Protein 3H3E (pdb70)

Radius of gyration: 16.77 Å; Cα contacts (8 Å, |Δi|>4): 611; chains: 1; bounding box: 42×46×38 Å

Secondary structure (DSSP, 8-state):
--EEEEE-S---TT----SS-EEEETTEEE---SSSHHHHHHHHTTPPPPSEEE-S-S-HHHHGGGGG--S-EEEEEGGGGSEEEETTEE----HHHHHHHSEEEEE-SSEE--S---EE-SPP-TT----S-EEEESSS-EEE---TT--EEEEEETTEEEEEES--TT-HHHHHHHHHTT-SS-B--EEE---TTS-HHHHHHHHHHHHHTT--B-EEETTS-HHHHHHHHHH-SSB----TT-EE----

Sequence (252 aa):
HRIHVLCDDSSQNGFESEHGFSVLVDSVLFDTGKSDVFLKNARKLGIDLPKDVLISHGHYDHAGGLLYLSGKRVWLRKEALDQKYSGERYAGADWNEVLYYNTGKFVIERITEIGKNFLLGPANLRGKVPTGDFFVERNGERRKDLFEDEQTLVVRTKEGLVVITGCSHRGIDNILLDIAETFNERIKVVGGFHLLKSSDDEIEKIVKAFNELGVETVVPCHCTGERAVDIFKREFLGKIDCYAGLKLEVSD

Organism: Thermotoga maritima (strain ATCC 43589 / DSM 3109 / JCM 10099 / NBRC 100826 / MSB8) (NCBI:txid243274)

CATH classification: 3.60.15.10

B-factor: mean 32.34, std 20.11, range [6.83, 413.68]

Nearest PDB structures (foldseek):
  3h3e-assembly1_A  TM=1.004E+00  e=7.992E-57  Thermotoga maritima
  2p4z-assembly2_B  TM=8.991E-01  e=5.672E-22  Caldanaerobacter subterraneus subsp. tengcongensis MB4
  7dck-assembly1_B  TM=7.962E-01  e=9.215E-18  Epsilonproteobacteria bacterium (ex Lamellibrachia satsuma)
  6nsi-assembly1_A  TM=4.592E-01  e=3.282E-01  Chlamydia trachomatis
  3r12-assembly1_B  TM=5.122E-01  e=9.254E-01  Thermotoga maritima

Structure (mmCIF, N/CA/C/O backbone):
data_3H3E
#
_entry.id   3H3E
#
_cell.length_a   127.169
_cell.length_b   127.169
_cell.length_c   41.044
_cell.angle_alpha   90.000
_cell.angle_beta   90.000
_cell.angle_gamma   120.000
#
_symmetry.space_group_name_H-M   'P 61'
#
loop_
_entity.id
_entity.type
_entity.pdbx_description
1 polymer 'uncharacterized protein Tm1679'
2 non-polymer 'ZINC ION'
3 water water
#
loop_
_atom_site.group_PDB
_atom_site.id
_atom_site.type_symbol
_atom_site.label_atom_id
_atom_site.label_alt_id
_atom_site.label_comp_id
_atom_site.label_asym_id
_atom_site.label_entity_id
_atom_site.label_seq_id
_atom_site.pdbx_PDB_ins_code
_atom_site.Cartn_x
_atom_site.Cartn_y
_atom_site.Cartn_z
_atom_site.occupancy
_atom_site.B_iso_or_equiv
_atom_site.auth_seq_id
_atom_site.auth_comp_id
_atom_site.auth_asym_id
_atom_site.auth_atom_id
_atom_site.pdbx_PDB_model_num
ATOM 1 N N . HIS A 1 12 ? 29.369 80.932 45.508 1.00 105.33 0 HIS A N 1
ATOM 2 C CA . HIS A 1 12 ? 29.055 80.921 44.083 1.00 101.22 0 HIS A CA 1
ATOM 3 C C . HIS A 1 12 ? 29.053 79.509 43.496 1.00 92.78 0 HIS A C 1
ATOM 4 O O . HIS A 1 12 ? 29.698 78.600 44.025 1.00 95.32 0 HIS A O 1
ATOM 19 N N . ARG A 1 14 ? 29.767 77.258 40.014 1.00 50.19 2 ARG A N 1
ATOM 20 C CA . ARG A 1 14 ? 30.519 77.337 38.764 1.00 46.98 2 ARG A CA 1
ATOM 21 C C . ARG A 1 14 ? 30.054 76.323 37.714 1.00 42.02 2 ARG A C 1
ATOM 22 O O . ARG A 1 14 ? 29.608 75.231 38.048 1.00 40.97 2 ARG A O 1
ATOM 30 N N . ILE A 1 15 ? 30.159 76.703 36.444 1.00 36.70 3 ILE A N 1
ATOM 31 C CA . ILE A 1 15 ? 29.845 75.815 35.329 1.00 34.77 3 ILE A CA 1
ATOM 32 C C . ILE A 1 15 ? 31.003 75.775 34.338 1.00 38.09 3 ILE A C 1
ATOM 33 O O . ILE A 1 15 ? 31.577 76.815 34.026 1.00 46.38 3 ILE A O 1
ATOM 38 N N . HIS A 1 16 ? 31.347 74.587 33.842 1.00 28.18 4 HIS A N 1
ATOM 39 C CA . HIS A 1 16 ? 32.452 74.453 32.894 1.00 24.77 4 HIS A CA 1
ATOM 40 C C . HIS A 1 16 ? 32.075 73.651 31.672 1.00 24.14 4 HIS A C 1
ATOM 41 O O . HIS A 1 16 ? 31.647 72.513 31.791 1.00 23.06 4 HIS A O 1
ATOM 48 N N . VAL A 1 17 ? 32.256 74.219 30.489 1.00 18.13 5 VAL A N 1
ATOM 49 C CA . VAL A 1 17 ? 32.040 73.417 29.303 1.00 21.65 5 VAL A CA 1
ATOM 50 C C . VAL A 1 17 ? 33.277 72.548 29.118 1.00 25.35 5 VAL A C 1
ATOM 51 O O . VAL A 1 17 ? 34.367 73.053 28.948 1.00 29.53 5 VAL A O 1
ATOM 55 N N . LEU A 1 18 ? 33.119 71.236 29.199 1.00 26.75 6 LEU A N 1
ATOM 56 C CA . LEU A 1 18 ? 34.272 70.353 29.114 1.00 17.48 6 LEU A CA 1
ATOM 57 C C . LEU A 1 18 ? 34.387 69.761 27.723 1.00 13.99 6 LEU A C 1
ATOM 58 O O . LEU A 1 18 ? 35.437 69.296 27.330 1.00 19.58 6 LEU A O 1
ATOM 63 N N . CYS A 1 19 ? 33.296 69.770 26.974 1.00 23.27 7 CYS A N 1
ATOM 64 C CA . CYS A 1 19 ? 33.351 69.328 25.583 1.00 23.36 7 CYS A CA 1
ATOM 65 C C . CYS A 1 19 ? 32.302 70.049 24.736 1.00 23.46 7 CYS A C 1
ATOM 66 O O . CYS A 1 19 ? 31.175 70.286 25.181 1.00 23.29 7 CYS A O 1
ATOM 69 N N . ASP A 1 20 ? 32.698 70.427 23.528 1.00 18.48 8 ASP A N 1
ATOM 70 C CA . ASP A 1 20 ? 31.827 71.156 22.615 1.00 21.18 8 ASP A CA 1
ATOM 71 C C . ASP A 1 20 ? 32.490 71.167 21.254 1.00 25.10 8 ASP A C 1
ATOM 72 O O . ASP A 1 20 ? 33.655 70.809 21.123 1.00 27.00 8 ASP A O 1
ATOM 77 N N . ASP A 1 21 ? 31.756 71.582 20.235 1.00 25.83 9 ASP A N 1
ATOM 78 C CA . ASP A 1 21 ? 32.307 71.576 18.890 1.00 27.81 9 ASP A CA 1
ATOM 79 C C . ASP A 1 21 ? 33.390 72.655 18.692 1.00 29.28 9 ASP A C 1
ATOM 80 O O . ASP A 1 21 ? 34.306 72.467 17.898 1.00 27.57 9 ASP A O 1
ATOM 85 N N . SER A 1 22 ? 33.293 73.754 19.441 1.00 29.01 10 SER A N 1
ATOM 86 C CA . SER A 1 22 ? 34.286 74.830 19.412 1.00 29.44 10 SER A CA 1
ATOM 87 C C . SER A 1 22 ? 35.172 74.806 20.645 1.00 38.56 10 SER A C 1
ATOM 88 O O . SER A 1 22 ? 34.904 74.076 21.587 1.00 44.42 10 SER A O 1
ATOM 91 N N . SER A 1 23 ? 36.224 75.616 20.649 1.00 45.82 11 SER A N 1
ATOM 92 C CA . SER A 1 23 ? 37.145 75.634 21.780 1.00 52.35 11 SER A CA 1
ATOM 93 C C . SER A 1 23 ? 38.010 76.885 21.805 1.00 54.63 11 SER A C 1
ATOM 94 O O . SER A 1 23 ? 38.314 77.454 20.763 1.00 59.04 11 SER A O 1
ATOM 97 N N . GLN A 1 24 ? 38.393 77.311 23.003 1.00 55.82 12 GLN A N 1
ATOM 98 C CA . GLN A 1 24 ? 39.344 78.397 23.153 1.00 58.68 12 GLN A CA 1
ATOM 99 C C . GLN A 1 24 ? 40.724 77.782 23.110 1.00 59.92 12 GLN A C 1
ATOM 100 O O . GLN A 1 24 ? 40.875 76.592 23.372 1.00 56.18 12 GLN A O 1
ATOM 106 N N . ASN A 1 25 ? 41.730 78.587 22.779 1.00 66.18 13 ASN A N 1
ATOM 107 C CA . ASN A 1 25 ? 43.106 78.097 22.687 1.00 68.18 13 ASN A CA 1
ATOM 108 C C . ASN A 1 25 ? 43.520 77.268 23.914 1.00 48.95 13 ASN A C 1
ATOM 109 O O . ASN A 1 25 ? 43.468 77.735 25.060 1.00 40.05 13 ASN A O 1
ATOM 114 N N . GLY A 1 26 ? 43.932 76.033 23.666 1.00 36.54 14 GLY A N 1
ATOM 115 C CA . GLY A 1 26 ? 44.401 75.178 24.739 1.00 41.44 14 GLY A CA 1
ATOM 116 C C . GLY A 1 26 ? 43.482 73.995 24.957 1.00 49.57 14 GLY A C 1
ATOM 117 O O . GLY A 1 26 ? 43.921 72.918 25.361 1.00 47.22 14 GLY A O 1
ATOM 118 N N . PHE A 1 27 ? 42.198 74.204 24.677 1.00 50.37 15 PHE A N 1
ATOM 119 C CA . PHE A 1 27 ? 41.177 73.196 24.914 1.00 42.64 15 PHE A CA 1
ATOM 120 C C . PHE A 1 27 ? 40.832 72.452 23.639 1.00 37.44 15 PHE A C 1
ATOM 121 O O . PHE A 1 27 ? 40.801 73.032 22.558 1.00 40.88 15 PHE A O 1
ATOM 129 N N . GLU A 1 28 ? 40.586 71.156 23.775 1.00 30.39 16 GLU A N 1
ATOM 130 C CA . GLU A 1 28 ? 40.257 70.332 22.628 1.00 30.19 16 GLU A CA 1
ATOM 131 C C . GLU A 1 28 ? 38.768 70.368 22.371 1.00 34.73 16 GLU A C 1
ATOM 132 O O . GLU A 1 28 ? 37.979 70.702 23.254 1.00 38.89 16 GLU A O 1
ATOM 138 N N . SER A 1 29 ? 38.383 70.040 21.148 1.00 33.50 17 SER A N 1
ATOM 139 C CA . SER A 1 29 ? 36.983 70.081 20.771 1.00 28.62 17 SER A CA 1
ATOM 140 C C . SER A 1 29 ? 36.624 68.879 19.914 1.00 31.94 17 SER A C 1
ATOM 141 O O . SER A 1 29 ? 37.433 68.390 19.131 1.00 34.96 17 SER A O 1
ATOM 144 N N . GLU A 1 30 ? 35.403 68.397 20.076 1.00 29.41 18 GLU A N 1
ATOM 145 C CA . GLU A 1 30 ? 34.867 67.416 19.164 1.00 23.87 18 GLU A CA 1
ATOM 146 C C . GLU A 1 30 ? 33.383 67.663 18.998 1.00 25.47 18 GLU A C 1
ATOM 147 O O . GLU A 1 30 ? 32.802 68.512 19.670 1.00 29.10 18 GLU A O 1
ATOM 153 N N . HIS A 1 31 ? 32.775 66.933 18.077 1.00 21.27 19 HIS A N 1
ATOM 154 C CA . HIS A 1 31 ? 31.333 66.900 17.993 1.00 18.47 19 HIS A CA 1
ATOM 155 C C . HIS A 1 31 ? 30.787 66.100 19.169 1.00 20.86 19 HIS A C 1
ATOM 156 O O . HIS A 1 31 ? 30.738 64.867 19.129 1.00 17.67 19 HIS A O 1
ATOM 163 N N . GLY A 1 32 ? 30.397 66.814 20.221 1.00 21.09 20 GLY A N 1
ATOM 164 C CA . GLY A 1 32 ? 29.730 66.228 21.360 1.00 12.58 20 GLY A CA 1
ATOM 165 C C . GLY A 1 32 ? 29.608 67.296 22.414 1.00 19.95 20 GLY A C 1
ATOM 166 O O . GLY A 1 32 ? 30.197 68.367 22.280 1.00 29.08 20 GLY A O 1
ATOM 167 N N . PHE A 1 33 ? 28.855 67.012 23.469 1.00 12.53 21 PHE A N 1
ATOM 168 C CA . PHE A 1 33 ? 28.628 67.997 24.508 1.00 13.28 21 PHE A CA 1
ATOM 169 C C . PHE A 1 33 ? 28.932 67.407 25.894 1.00 18.82 21 PHE A C 1
ATOM 170 O O . PHE A 1 33 ? 28.618 66.254 26.167 1.00 21.94 21 PHE A O 1
ATOM 178 N N . SER A 1 34 ? 29.574 68.190 26.754 1.00 14.43 22 SER A N 1
ATOM 179 C CA . SER A 1 34 ? 29.745 67.818 28.156 1.00 14.92 22 SER A CA 1
ATOM 180 C C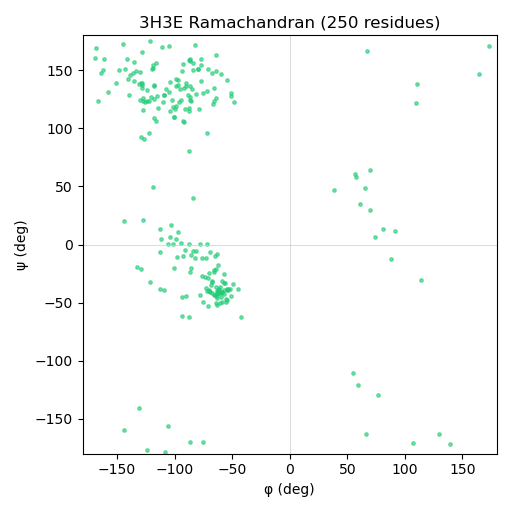 . SER A 1 34 ? 29.997 69.084 28.944 1.00 13.70 22 SER A C 1
ATOM 181 O O . SER A 1 34 ? 30.828 69.903 28.564 1.00 21.61 22 SER A O 1
ATOM 184 N N . VAL A 1 35 ? 29.267 69.245 30.038 1.00 12.65 23 VAL A N 1
ATOM 185 C CA . VAL A 1 35 ? 29.392 70.429 30.864 1.00 11.11 23 VAL A CA 1
ATOM 186 C C . VAL A 1 35 ? 29.327 70.048 32.333 1.00 16.45 23 VAL A C 1
ATOM 187 O O . VAL A 1 35 ? 28.440 69.319 32.761 1.00 19.52 23 VAL A O 1
ATOM 191 N N . LEU A 1 36 ? 30.309 70.523 33.090 1.00 20.16 24 LEU A N 1
ATOM 192 C CA . LEU A 1 36 ? 30.357 70.335 34.527 1.00 21.05 24 LEU A CA 1
ATOM 193 C C . LEU A 1 36 ? 29.556 71.440 35.205 1.00 25.52 24 LEU A C 1
ATOM 194 O O . LEU A 1 36 ? 29.810 72.626 35.001 1.00 27.21 24 LEU A O 1
ATOM 199 N N . VAL A 1 37 ? 28.577 71.040 36.002 1.00 22.81 25 VAL A N 1
ATOM 200 C CA . VAL A 1 37 ? 27.681 71.986 36.633 1.00 21.99 25 VAL A CA 1
ATOM 201 C C . VAL A 1 37 ? 27.741 71.826 38.129 1.00 25.41 25 VAL A C 1
ATOM 202 O O . VAL A 1 37 ? 27.065 70.979 38.688 1.00 32.93 25 VAL A O 1
ATOM 206 N N . ASP A 1 38 ? 28.556 72.645 38.775 1.00 29.54 26 ASP A N 1
ATOM 207 C CA . ASP A 1 38 ? 28.781 72.511 40.201 1.00 34.78 26 ASP A CA 1
ATOM 208 C C . ASP A 1 38 ? 29.240 71.097 40.482 1.00 28.26 26 ASP A C 1
ATOM 209 O O . ASP A 1 38 ? 30.331 70.700 40.083 1.00 31.41 26 ASP A O 1
ATOM 214 N N . SER A 1 39 ? 28.389 70.319 41.131 1.00 29.27 27 SER A N 1
ATOM 215 C CA . SER A 1 39 ? 28.805 69.018 41.647 1.00 38.40 27 SER A CA 1
ATOM 216 C C . SER A 1 39 ? 28.321 67.837 40.814 1.00 36.81 27 SER A C 1
ATOM 217 O O . SER A 1 39 ? 28.325 66.697 41.275 1.00 38.66 27 SER A O 1
ATOM 220 N N . VAL A 1 40 ? 27.902 68.099 39.587 1.00 29.19 28 VAL A N 1
ATOM 221 C CA . VAL A 1 40 ? 27.335 67.044 38.774 1.00 24.94 28 VAL A CA 1
ATOM 222 C C . VAL A 1 40 ? 27.825 67.226 37.329 1.00 23.74 28 VAL A C 1
ATOM 223 O O . VAL A 1 40 ? 27.993 68.349 36.873 1.00 25.30 28 VAL A O 1
ATOM 227 N N . LEU A 1 41 ? 28.117 66.140 36.623 1.00 22.37 29 LEU A N 1
ATOM 228 C CA . LEU A 1 41 ? 28.554 66.269 35.235 1.00 18.96 29 LEU A CA 1
ATOM 229 C C . LEU A 1 41 ? 27.418 65.941 34.281 1.00 19.93 29 LEU A C 1
ATOM 230 O O . LEU A 1 41 ? 26.836 64.869 34.357 1.00 24.74 29 LEU A O 1
ATOM 235 N N . PHE A 1 42 ? 27.108 66.883 33.393 1.00 24.46 30 PHE A N 1
ATOM 236 C CA . PHE A 1 42 ? 26.022 66.736 32.421 1.00 23.53 30 PHE A CA 1
ATOM 237 C C . PHE A 1 42 ? 26.605 66.345 31.080 1.00 18.89 30 PHE A C 1
ATOM 238 O O . PHE A 1 42 ? 27.259 67.157 30.430 1.00 21.61 30 PHE A O 1
ATOM 246 N N . ASP A 1 43 ? 26.367 65.100 30.680 1.00 12.65 31 ASP A N 1
ATOM 247 C CA . ASP A 1 43 ? 26.912 64.544 29.443 1.00 12.79 31 ASP A CA 1
ATOM 248 C C . ASP A 1 43 ? 28.445 64.383 29.447 1.00 20.16 31 ASP A C 1
ATOM 249 O O . ASP A 1 43 ? 29.139 64.903 30.313 1.00 22.61 31 ASP A O 1
ATOM 254 N N . THR A 1 44 ? 28.962 63.639 28.476 1.00 18.46 32 THR A N 1
ATOM 255 C CA . THR A 1 44 ? 30.361 63.258 28.488 1.00 15.07 32 THR A CA 1
ATOM 256 C C . THR A 1 44 ? 31.022 63.208 27.104 1.00 20.78 32 THR A C 1
ATOM 257 O O . THR A 1 44 ? 32.041 62.540 26.944 1.00 25.36 32 THR A O 1
ATOM 261 N N . GLY A 1 45 ? 30.453 63.884 26.111 1.00 9.72 33 GLY A N 1
ATOM 262 C CA . GLY A 1 45 ? 31.032 63.905 24.778 1.00 10.08 33 GLY A CA 1
ATOM 263 C C . GLY A 1 45 ? 31.060 62.588 24.018 1.00 16.81 33 GLY A C 1
ATOM 264 O O . GLY A 1 45 ? 30.354 61.643 24.360 1.00 24.97 33 GLY A O 1
ATOM 265 N N . LYS A 1 46 ? 31.891 62.534 22.976 1.00 17.41 34 LYS A N 1
ATOM 266 C CA . LYS A 1 46 ? 32.073 61.348 22.135 1.00 19.12 34 LYS A CA 1
ATOM 267 C C . LYS A 1 46 ? 33.195 60.469 22.674 1.00 26.36 34 LYS A C 1
ATOM 268 O O . LYS A 1 46 ? 33.065 59.243 22.742 1.00 26.05 34 LYS A O 1
ATOM 274 N N . SER A 1 47 ? 34.304 61.106 23.048 1.00 27.85 35 SER A N 1
ATOM 275 C CA . SER A 1 47 ? 35.476 60.391 23.551 1.00 24.09 35 SER A CA 1
ATOM 276 C C . SER A 1 47 ? 35.980 61.001 24.847 1.00 24.95 35 SER A C 1
ATOM 277 O O . SER A 1 47 ? 35.189 61.408 25.686 1.00 28.15 35 SER A O 1
ATOM 280 N N . ASP A 1 48 ? 37.296 61.086 25.003 1.00 23.11 36 ASP A N 1
ATOM 281 C CA . ASP A 1 48 ? 37.876 61.519 26.275 1.00 22.05 36 ASP A CA 1
ATOM 282 C C . ASP A 1 48 ? 38.234 62.992 26.285 1.00 24.19 36 ASP A C 1
ATOM 283 O O . ASP A 1 48 ? 38.906 63.464 27.199 1.00 30.87 36 ASP A O 1
ATOM 288 N N . VAL A 1 49 ? 37.781 63.718 25.271 1.00 19.62 37 VAL A N 1
ATOM 289 C CA . VAL A 1 49 ? 37.987 65.160 25.230 1.00 17.24 37 VAL A CA 1
ATOM 290 C C . VAL A 1 49 ? 37.559 65.865 26.519 1.00 18.45 37 VAL A C 1
ATOM 291 O O . VAL A 1 49 ? 38.272 66.720 27.024 1.00 26.85 37 VAL A O 1
ATOM 295 N N . PHE A 1 50 ? 36.406 65.507 27.061 1.00 19.41 38 PHE A N 1
ATOM 296 C CA . PHE A 1 50 ? 35.973 66.112 28.311 1.00 24.21 38 PHE A CA 1
ATOM 297 C C . PHE A 1 50 ? 36.992 65.925 29.445 1.00 28.52 38 PHE A C 1
ATOM 298 O O . PHE A 1 50 ? 37.212 66.842 30.228 1.00 34.75 38 PHE A O 1
ATOM 306 N N . LEU A 1 51 ? 37.623 64.752 29.518 1.00 28.54 39 LEU A N 1
ATOM 307 C CA . LEU A 1 51 ? 38.598 64.457 30.574 1.00 25.83 39 LEU A CA 1
ATOM 308 C C . LEU A 1 51 ? 39.867 65.251 30.407 1.00 32.32 39 LEU A C 1
ATOM 309 O O . LEU A 1 51 ? 40.477 65.696 31.381 1.00 37.59 39 LEU A O 1
ATOM 314 N N . LYS A 1 52 ? 40.292 65.382 29.158 1.00 31.30 40 LYS A N 1
ATOM 315 C CA . LYS A 1 52 ? 41.536 66.055 28.858 1.00 24.91 40 LYS A CA 1
ATOM 316 C C . LYS A 1 52 ? 41.382 67.535 29.160 1.00 29.94 40 LYS A C 1
ATOM 317 O O . LYS A 1 52 ? 42.279 68.156 29.734 1.00 34.63 40 LYS A O 1
ATOM 323 N N . ASN A 1 53 ? 40.227 68.091 28.807 1.00 31.05 41 ASN A N 1
ATOM 324 C CA . ASN A 1 53 ? 39.909 69.472 29.167 1.00 28.09 41 ASN A CA 1
ATOM 325 C C . ASN A 1 53 ? 39.818 69.658 30.670 1.00 27.70 41 ASN A C 1
ATOM 326 O O . ASN A 1 53 ? 40.318 70.640 31.206 1.00 36.37 41 ASN A O 1
ATOM 331 N N . ALA A 1 54 ? 39.197 68.703 31.350 1.00 25.03 42 ALA A N 1
ATOM 332 C CA . ALA A 1 54 ? 39.121 68.726 32.805 1.00 18.30 42 ALA A CA 1
ATOM 333 C C . ALA A 1 54 ? 40.508 68.705 33.450 1.00 31.62 42 ALA A C 1
ATOM 334 O O . ALA A 1 54 ? 40.778 69.477 34.373 1.00 35.13 42 ALA A O 1
ATOM 336 N N . ARG A 1 55 ? 41.392 67.834 32.965 1.00 33.78 43 ARG A N 1
ATOM 337 C CA . ARG A 1 55 ? 42.768 67.809 33.460 1.00 31.06 43 ARG A CA 1
ATOM 338 C C . ARG A 1 55 ? 43.467 69.128 33.188 1.00 32.74 43 ARG A C 1
ATOM 339 O O . ARG A 1 55 ? 44.223 69.614 34.019 1.00 38.83 43 ARG A O 1
ATOM 347 N N . LYS A 1 56 ? 43.204 69.717 32.028 1.00 37.04 44 LYS A N 1
ATOM 348 C CA . LYS A 1 56 ? 43.753 71.028 31.700 1.00 35.69 44 LYS A CA 1
ATOM 349 C C . LYS A 1 56 ? 43.352 72.055 32.762 1.00 40.61 44 LYS A C 1
ATOM 350 O O . LYS A 1 56 ? 44.116 72.966 33.068 1.00 51.76 44 LYS A O 1
ATOM 356 N N . LEU A 1 57 ? 42.161 71.903 33.335 1.00 38.69 45 LEU A N 1
ATOM 357 C CA . LEU A 1 57 ? 41.687 72.816 34.381 1.00 33.78 45 LEU A CA 1
ATOM 358 C C . LEU A 1 57 ? 41.985 72.274 35.769 1.00 36.97 45 LEU A C 1
ATOM 359 O O . LEU A 1 57 ? 41.629 72.888 36.768 1.00 32.73 45 LEU A O 1
ATOM 364 N N . GLY A 1 58 ? 42.626 71.112 35.826 1.00 42.06 46 GLY A N 1
ATOM 365 C CA . GLY A 1 58 ? 42.980 70.495 37.090 1.00 40.58 46 GLY A CA 1
ATOM 366 C C . GLY A 1 58 ? 41.764 70.176 37.932 1.00 42.11 46 GLY A C 1
ATOM 367 O O . GLY A 1 58 ? 41.814 70.262 39.156 1.00 42.73 46 GLY A O 1
ATOM 368 N N . ILE A 1 59 ? 40.671 69.806 37.266 1.00 41.42 47 ILE A N 1
ATOM 369 C CA . ILE A 1 59 ? 39.424 69.442 37.939 1.00 37.63 47 ILE A CA 1
ATOM 370 C C . ILE A 1 59 ? 39.226 67.934 38.085 1.00 35.30 47 ILE A C 1
ATOM 371 O O . ILE A 1 59 ? 39.463 67.162 37.149 1.00 30.76 47 ILE A O 1
ATOM 376 N N . ASP A 1 60 ? 38.787 67.530 39.275 1.00 36.67 48 ASP A N 1
ATOM 377 C CA . ASP A 1 60 ? 38.338 66.168 39.528 1.00 35.76 48 ASP A CA 1
ATOM 378 C C . ASP A 1 60 ? 36.847 66.071 39.213 1.00 32.94 48 ASP A C 1
ATOM 379 O O . ASP A 1 60 ? 36.063 66.883 39.694 1.00 36.55 48 ASP A O 1
ATOM 384 N N . LEU A 1 61 ? 36.447 65.091 38.410 1.00 25.75 49 LEU A N 1
ATOM 385 C CA . LEU A 1 61 ? 35.036 64.977 38.066 1.00 23.70 49 LEU A CA 1
ATOM 386 C C . LEU A 1 61 ? 34.284 64.319 39.203 1.00 26.86 49 LEU A C 1
ATOM 387 O O . LEU A 1 61 ? 34.848 63.509 39.943 1.00 26.45 49 LEU A O 1
ATOM 392 N N . PRO A 1 62 ? 32.999 64.662 39.341 1.00 23.45 50 PRO A N 1
ATOM 393 C CA . PRO A 1 62 ? 32.212 64.210 40.479 1.00 26.09 50 PRO A CA 1
ATOM 394 C C . PRO A 1 62 ? 31.683 62.803 40.247 1.00 31.34 50 PRO A C 1
ATOM 395 O O . PRO A 1 62 ? 31.787 62.238 39.160 1.00 32.94 50 PRO A O 1
ATOM 399 N N . LYS A 1 63 ? 31.103 62.247 41.292 1.00 30.11 51 LYS A N 1
ATOM 400 C CA . LYS A 1 63 ? 30.568 60.911 41.242 1.00 29.11 51 LYS A CA 1
ATOM 401 C C . LYS A 1 63 ? 29.438 60.806 40.227 1.00 24.92 51 LYS A C 1
ATOM 402 O O . LYS A 1 63 ? 29.318 59.797 39.528 1.00 25.90 51 LYS A O 1
ATOM 408 N N . ASP A 1 64 ? 28.603 61.843 40.159 1.00 19.71 52 ASP A N 1
ATOM 409 C CA . ASP A 1 64 ? 27.344 61.764 39.416 1.00 18.00 52 ASP A CA 1
ATOM 410 C C . ASP A 1 64 ? 27.449 62.310 38.010 1.00 19.21 52 ASP A C 1
ATOM 411 O O . ASP A 1 64 ? 27.804 63.469 37.796 1.00 18.10 52 ASP A O 1
ATOM 416 N N . VAL A 1 65 ? 27.120 61.460 37.051 1.00 19.01 53 VAL A N 1
ATOM 417 C CA . VAL A 1 65 ? 27.068 61.861 35.655 1.00 16.38 53 VAL A CA 1
ATOM 418 C C . VAL A 1 65 ? 25.648 61.685 35.135 1.00 19.70 53 VAL A C 1
ATOM 419 O O . VAL A 1 65 ? 25.074 60.606 35.253 1.00 24.05 53 VAL A O 1
ATOM 423 N N . LEU A 1 66 ? 25.081 62.754 34.582 1.00 16.53 54 LEU A N 1
ATOM 424 C CA . LEU A 1 66 ? 23.724 62.721 34.055 1.00 12.68 54 LEU A CA 1
ATOM 425 C C . LEU A 1 66 ? 23.773 62.654 32.553 1.00 15.74 54 LEU A C 1
ATOM 426 O O . LEU A 1 66 ? 24.575 63.338 31.932 1.00 21.88 54 LEU A O 1
ATOM 431 N N . ILE A 1 67 ? 22.896 61.850 31.969 1.00 16.47 55 ILE A N 1
ATOM 432 C CA . ILE A 1 67 ? 22.879 61.670 30.529 1.00 14.26 55 ILE A CA 1
ATOM 433 C C . ILE A 1 67 ? 21.595 62.226 29.939 1.00 20.28 55 ILE A C 1
ATOM 434 O O . ILE A 1 67 ? 20.506 61.743 30.252 1.00 27.62 55 ILE A O 1
ATOM 439 N N . SER A 1 68 ? 21.725 63.236 29.083 1.00 16.79 56 SER A N 1
ATOM 440 C CA . SER A 1 68 ? 20.570 63.915 28.503 1.00 14.88 56 SER A CA 1
ATOM 441 C C . SER A 1 68 ? 19.804 63.024 27.529 1.00 18.30 56 SER A C 1
ATOM 442 O O . SER A 1 68 ? 18.587 63.110 27.426 1.00 28.21 56 SER A O 1
ATOM 445 N N . HIS A 1 69 ? 20.523 62.184 26.801 1.00 14.22 57 HIS A N 1
ATOM 446 C CA . HIS A 1 69 ? 19.903 61.206 25.919 1.00 13.36 57 HIS A CA 1
ATOM 447 C C . HIS A 1 69 ? 20.966 60.220 25.420 1.00 14.86 57 HIS A C 1
ATOM 448 O O . HIS A 1 69 ? 22.160 60.493 25.503 1.00 19.31 57 HIS A O 1
ATOM 455 N N . GLY A 1 70 ? 20.542 59.058 24.940 1.00 14.60 58 GLY A N 1
ATOM 456 C CA . GLY A 1 70 ? 21.492 58.019 24.573 1.00 9.69 58 GLY A CA 1
ATOM 457 C C . GLY A 1 70 ? 22.117 58.077 23.191 1.00 14.83 58 GLY A C 1
ATOM 458 O O . GLY A 1 70 ? 22.271 57.046 22.558 1.00 25.97 58 GLY A O 1
ATOM 459 N N . HIS A 1 71 ? 22.475 59.269 22.720 1.00 16.79 59 HIS A N 1
ATOM 460 C CA . HIS A 1 71 ? 23.299 59.401 21.518 1.00 15.20 59 HIS A CA 1
ATOM 461 C C . HIS A 1 71 ? 24.794 59.278 21.832 1.00 16.59 59 HIS A C 1
ATOM 462 O O . HIS A 1 71 ? 25.247 59.643 22.923 1.00 20.92 59 HIS A O 1
ATOM 469 N N . TYR A 1 72 ? 25.549 58.781 20.856 1.00 18.15 60 TYR A N 1
ATOM 470 C CA . TYR A 1 72 ? 26.996 58.562 20.973 1.00 16.31 60 TYR A CA 1
ATOM 471 C C . TYR A 1 72 ? 27.792 59.809 21.398 1.00 17.37 60 TYR A C 1
ATOM 472 O O . TYR A 1 72 ? 28.735 59.702 22.160 1.00 25.50 60 TYR A O 1
ATOM 481 N N . ASP A 1 73 ? 27.415 60.982 20.894 1.00 14.77 61 ASP A N 1
ATOM 482 C CA . ASP A 1 73 ? 28.135 62.222 21.170 1.00 10.38 61 ASP A CA 1
ATOM 483 C C . ASP A 1 73 ? 27.825 62.787 22.558 1.00 23.76 61 ASP A C 1
ATOM 484 O O . ASP A 1 73 ? 28.355 63.829 22.931 1.00 31.27 61 ASP A O 1
ATOM 489 N N . HIS A 1 74 ? 26.976 62.101 23.322 1.00 21.30 62 HIS A N 1
ATOM 490 C CA . HIS A 1 74 ? 26.625 62.547 24.672 1.00 18.27 62 HIS A CA 1
ATOM 491 C C . HIS A 1 74 ? 26.972 61.506 25.712 1.00 20.69 62 HIS A C 1
ATOM 492 O O . HIS A 1 74 ? 27.348 61.834 26.831 1.00 25.95 62 HIS A O 1
ATOM 499 N N . ALA A 1 75 ? 26.875 60.243 25.330 1.00 20.33 63 ALA A N 1
ATOM 500 C CA . ALA A 1 75 ? 27.129 59.155 26.262 1.00 16.73 63 ALA A CA 1
ATOM 501 C C . ALA A 1 75 ? 28.478 58.463 26.018 1.00 20.59 63 ALA A C 1
ATOM 502 O O . ALA A 1 75 ? 28.838 57.536 26.733 1.00 28.36 63 ALA A O 1
ATOM 504 N N . GLY A 1 76 ? 29.234 58.930 25.029 1.00 15.99 64 GLY A N 1
ATOM 505 C CA . GLY A 1 76 ? 30.410 58.215 24.583 1.00 9.23 64 GLY A CA 1
ATOM 506 C C . GLY A 1 76 ? 31.603 58.253 25.510 1.00 23.72 64 GLY A C 1
ATOM 507 O O . GLY A 1 76 ? 32.323 57.273 25.637 1.00 26.51 64 GLY A O 1
ATOM 508 N N . GLY A 1 77 ? 31.832 59.389 26.151 1.00 19.71 65 GLY A N 1
ATOM 509 C CA . GLY A 1 77 ? 32.946 59.512 27.063 1.00 13.97 65 GLY A CA 1
ATOM 510 C C . GLY A 1 77 ? 32.770 58.692 28.322 1.00 22.85 65 GLY A C 1
ATOM 511 O O . GLY A 1 77 ? 33.672 58.616 29.144 1.00 30.79 65 GLY A O 1
ATOM 512 N N . LEU A 1 78 ? 31.602 58.088 28.493 1.00 22.01 66 LEU A N 1
ATOM 513 C CA . LEU A 1 78 ? 31.388 57.188 29.621 1.00 21.99 66 LEU A CA 1
ATOM 514 C C . LEU A 1 78 ? 32.277 55.961 29.492 1.00 23.33 66 LEU A C 1
ATOM 515 O O . LEU A 1 78 ? 32.563 55.275 30.466 1.00 33.18 66 LEU A O 1
ATOM 520 N N . LEU A 1 79 ? 32.700 55.685 28.269 1.00 20.39 67 LEU A N 1
ATOM 521 C CA . LEU A 1 79 ? 33.622 54.598 28.003 1.00 18.81 67 LEU A CA 1
ATOM 522 C C . LEU A 1 79 ? 34.968 54.854 28.641 1.00 21.42 67 LEU A C 1
ATOM 523 O O . LEU A 1 79 ? 35.816 53.973 28.660 1.00 25.34 67 LEU A O 1
ATOM 528 N N . TYR A 1 80 ? 35.162 56.064 29.147 1.00 11.81 68 TYR A N 1
ATOM 529 C CA . TYR A 1 80 ? 36.431 56.461 29.738 1.00 15.26 68 TYR A CA 1
ATOM 530 C C . TYR A 1 80 ? 36.316 56.662 31.240 1.00 18.68 68 TYR A C 1
ATOM 531 O O . TYR A 1 80 ? 37.264 57.096 31.885 1.00 20.87 68 TYR A O 1
ATOM 540 N N . LEU A 1 81 ? 35.144 56.356 31.790 1.00 18.84 69 LEU A N 1
ATOM 541 C CA . LEU A 1 81 ? 34.916 56.475 33.225 1.00 17.16 69 LEU A CA 1
ATOM 542 C C . LEU A 1 81 ? 34.572 55.123 33.838 1.00 25.26 69 LEU A C 1
ATOM 543 O O . LEU A 1 81 ? 34.042 54.245 33.157 1.00 28.28 69 LEU A O 1
ATOM 548 N N . SER A 1 82 ? 34.909 54.966 35.118 1.00 23.73 70 SER A N 1
ATOM 549 C CA . SER A 1 82 ? 34.517 53.819 35.907 1.00 13.41 70 SER A CA 1
ATOM 550 C C . SER A 1 82 ? 33.992 54.321 37.253 1.00 26.37 70 SER A C 1
ATOM 551 O O . SER A 1 82 ? 34.422 55.358 37.769 1.00 15.90 70 SER A O 1
ATOM 554 N N . GLY A 1 83 ? 33.059 53.573 37.824 1.00 28.13 71 GLY A N 1
ATOM 555 C CA . GLY A 1 83 ? 32.594 53.827 39.172 1.00 19.58 71 GLY A CA 1
ATOM 556 C C . GLY A 1 83 ? 31.691 55.028 39.340 1.00 18.81 71 GLY A C 1
ATOM 557 O O . GLY A 1 83 ? 31.356 55.399 40.457 1.00 22.89 71 GLY A O 1
ATOM 558 N N . LYS A 1 84 ? 31.301 55.654 38.239 1.00 22.40 72 LYS A N 1
ATOM 559 C CA . LYS A 1 84 ? 30.371 56.771 38.315 1.00 17.63 72 LYS A CA 1
ATOM 560 C C . LYS A 1 84 ? 28.966 56.241 38.535 1.00 17.15 72 LYS A C 1
ATOM 561 O O . LYS A 1 84 ? 28.686 55.076 38.279 1.00 21.20 72 LYS A O 1
ATOM 567 N N . ARG A 1 85 ? 28.094 57.105 39.030 1.00 16.77 73 ARG A N 1
ATOM 568 C CA . ARG A 1 85 ? 26.678 56.823 39.116 1.00 11.37 73 ARG A CA 1
ATOM 569 C C . ARG A 1 85 ? 26.026 57.536 37.945 1.00 15.68 73 ARG A C 1
ATOM 570 O O . ARG A 1 85 ? 25.972 58.763 37.897 1.00 10.35 73 ARG A O 1
ATOM 578 N N . VAL A 1 86 ? 25.559 56.761 36.978 1.00 14.13 74 VAL A N 1
ATOM 579 C CA . VAL A 1 86 ? 25.071 57.324 35.729 1.00 16.55 74 VAL A CA 1
ATOM 580 C C . VAL A 1 86 ? 23.567 57.406 35.739 1.00 21.54 74 VAL A C 1
ATOM 581 O O . VAL A 1 86 ? 22.887 56.384 35.817 1.00 23.74 74 VAL A O 1
ATOM 585 N N . TRP A 1 87 ? 23.058 58.633 35.672 1.00 21.53 75 TRP A N 1
ATOM 586 C CA . TRP A 1 87 ? 21.627 58.883 35.700 1.00 14.53 75 TRP A CA 1
ATOM 587 C C . TRP A 1 87 ? 21.097 58.935 34.288 1.00 13.24 75 TRP A C 1
ATOM 588 O O . TRP A 1 87 ? 21.334 59.909 33.584 1.00 14.81 75 TRP A O 1
ATOM 599 N N . LEU A 1 88 ? 20.383 57.891 33.880 1.00 10.02 76 LEU A N 1
ATOM 600 C CA . LEU A 1 88 ? 19.797 57.840 32.557 1.00 8.79 76 LEU A CA 1
ATOM 601 C C . LEU A 1 88 ? 18.359 57.340 32.595 1.00 20.67 76 LEU A C 1
ATOM 602 O O . LEU A 1 88 ? 17.954 56.661 33.537 1.00 28.53 76 LEU A O 1
ATOM 607 N N . ARG A 1 89 ? 17.588 57.689 31.569 1.00 16.32 77 ARG A N 1
ATOM 608 C CA . ARG A 1 89 ? 16.251 57.150 31.397 1.00 13.11 77 ARG A CA 1
ATOM 609 C C . ARG A 1 89 ? 16.304 55.715 30.854 1.00 20.65 77 ARG A C 1
ATOM 610 O O . ARG A 1 89 ? 17.115 55.406 29.992 1.00 16.21 77 ARG A O 1
ATOM 618 N N . LYS A 1 90 ? 15.425 54.847 31.351 1.00 29.27 78 LYS A N 1
ATOM 619 C CA . LYS A 1 90 ? 15.385 53.470 30.877 1.00 28.86 78 LYS A CA 1
ATOM 620 C C . LYS A 1 90 ? 15.469 53.400 29.361 1.00 25.78 78 LYS A C 1
ATOM 621 O O . LYS A 1 90 ? 16.131 52.530 28.816 1.00 33.99 78 LYS A O 1
ATOM 627 N N . GLU A 1 91 ? 14.822 54.330 28.673 1.00 22.03 79 GLU A N 1
ATOM 628 C CA . GLU A 1 91 ? 14.733 54.235 27.217 1.00 21.74 79 GLU A CA 1
ATOM 629 C C . GLU A 1 91 ? 15.985 54.737 26.483 1.00 21.98 79 GLU A C 1
ATOM 630 O O . GLU A 1 91 ? 16.104 54.608 25.269 1.00 27.89 79 GLU A O 1
ATOM 636 N N . ALA A 1 92 ? 16.933 55.288 27.228 1.00 16.19 80 ALA A N 1
ATOM 637 C CA . ALA A 1 92 ? 18.241 55.579 26.659 1.00 13.39 80 ALA A CA 1
ATOM 638 C C . ALA A 1 92 ? 18.947 54.304 26.196 1.00 18.94 80 ALA A C 1
ATOM 639 O O . ALA A 1 92 ? 19.889 54.356 25.428 1.00 22.33 80 ALA A O 1
ATOM 641 N N . LEU A 1 93 ? 18.496 53.153 26.674 1.00 26.35 81 LEU A N 1
ATOM 642 C CA . LEU A 1 93 ? 19.147 51.889 26.336 1.00 23.18 81 LEU A CA 1
ATOM 643 C C . LEU A 1 93 ? 18.829 51.408 24.926 1.00 23.35 81 LEU A C 1
ATOM 644 O O . LEU A 1 93 ? 19.614 50.678 24.339 1.00 24.07 81 LEU A O 1
ATOM 649 N N . ASP A 1 94 ? 17.670 51.795 24.399 1.00 22.87 82 ASP A N 1
ATOM 650 C CA . ASP A 1 94 ? 17.270 51.397 23.053 1.00 19.72 82 ASP A CA 1
ATOM 651 C C . ASP A 1 94 ? 18.296 51.907 22.071 1.00 18.02 82 ASP A C 1
ATOM 652 O O . ASP A 1 94 ? 18.890 52.947 22.278 1.00 26.03 82 ASP A O 1
ATOM 657 N N . GLN A 1 95 ? 18.519 51.164 21.002 1.00 25.19 83 GLN A N 1
ATOM 658 C CA . GLN A 1 95 ? 19.637 51.456 20.123 1.00 24.78 83 GLN A CA 1
ATOM 659 C C . GLN A 1 95 ? 19.249 52.469 19.070 1.00 23.26 83 GLN A C 1
ATOM 660 O O . GLN A 1 95 ? 18.364 52.232 18.264 1.00 33.75 83 GLN A O 1
ATOM 666 N N . LYS A 1 96 ? 19.912 53.617 19.103 1.00 21.77 84 LYS A N 1
ATOM 667 C CA . LYS A 1 96 ? 19.506 54.761 18.302 1.00 14.86 84 LYS A CA 1
ATOM 668 C C . LYS A 1 96 ? 20.166 54.766 16.942 1.00 22.79 84 LYS A C 1
ATOM 669 O O . LYS A 1 96 ? 21.359 54.500 16.825 1.00 29.54 84 LYS A O 1
ATOM 675 N N . TYR A 1 97 ? 19.376 55.069 15.917 1.00 25.49 85 TYR A N 1
ATOM 676 C CA . TYR A 1 97 ? 19.888 55.233 14.564 1.00 22.23 85 TYR A CA 1
ATOM 677 C C . TYR A 1 97 ? 19.610 56.625 14.046 1.00 26.69 85 TYR A C 1
ATOM 678 O O . TYR A 1 97 ? 18.648 57.282 14.439 1.00 29.48 85 TYR A O 1
ATOM 687 N N . SER A 1 98 ? 20.477 57.079 13.161 1.00 28.13 86 SER A N 1
ATOM 688 C CA . SER A 1 98 ? 20.293 58.370 12.547 1.00 24.86 86 SER A CA 1
ATOM 689 C C . SER A 1 98 ? 20.401 58.185 11.046 1.00 26.55 86 SER A C 1
ATOM 690 O O . SER A 1 98 ? 21.484 58.229 10.479 1.00 31.03 86 SER A O 1
ATOM 693 N N . GLY A 1 99 ? 19.261 57.975 10.403 1.00 23.54 87 GLY A N 1
ATOM 694 C CA . GLY A 1 99 ? 19.263 57.466 9.062 1.00 12.73 87 GLY A CA 1
ATOM 695 C C . GLY A 1 99 ? 19.569 55.991 9.185 1.00 16.85 87 GLY A C 1
ATOM 696 O O . GLY A 1 99 ? 18.936 55.279 9.962 1.00 19.08 87 GLY A O 1
ATOM 697 N N . GLU A 1 100 ? 20.544 55.527 8.414 1.00 20.56 88 GLU A N 1
ATOM 698 C CA . GLU A 1 100 ? 20.985 54.143 8.475 1.00 27.04 88 GLU A CA 1
ATOM 699 C C . GLU A 1 100 ? 22.239 54.016 9.340 1.00 22.02 88 GLU A C 1
ATOM 700 O O . GLU A 1 100 ? 22.812 52.944 9.446 1.00 22.60 88 GLU A O 1
ATOM 706 N N . ARG A 1 101 ? 22.651 55.118 9.960 1.00 18.93 89 ARG A N 1
ATOM 707 C CA . ARG A 1 101 ? 23.864 55.151 10.758 1.00 18.43 89 ARG A CA 1
ATOM 708 C C . ARG A 1 101 ? 23.590 54.912 12.220 1.00 20.80 89 ARG A C 1
ATOM 709 O O . ARG A 1 101 ? 22.822 55.637 12.837 1.00 21.78 89 ARG A O 1
ATOM 717 N N . TYR A 1 102 ? 24.249 53.911 12.785 1.00 19.35 90 TYR A N 1
ATOM 718 C CA . TYR A 1 102 ? 24.112 53.651 14.196 1.00 19.10 90 TYR A CA 1
ATOM 719 C C . TYR A 1 102 ? 24.644 54.823 15.012 1.00 24.34 90 TYR A C 1
ATOM 720 O O . TYR A 1 102 ? 25.786 55.239 14.845 1.00 32.94 90 TYR A O 1
ATOM 729 N N . ALA A 1 103 ? 23.811 55.342 15.909 1.00 25.38 91 ALA A N 1
ATOM 730 C CA . ALA A 1 103 ? 24.179 56.485 16.741 1.00 17.62 91 ALA A CA 1
ATOM 731 C C . ALA A 1 103 ? 23.961 56.241 18.227 1.00 15.09 91 ALA A C 1
ATOM 732 O O . ALA A 1 103 ? 23.849 57.177 19.003 1.00 29.24 91 ALA A O 1
ATOM 734 N N . GLY A 1 104 ? 23.895 54.990 18.639 1.00 16.06 92 GLY A N 1
ATOM 735 C CA . GLY A 1 104 ? 23.622 54.712 20.034 1.00 18.54 92 GLY A CA 1
ATOM 736 C C . GLY A 1 104 ? 24.871 54.704 20.882 1.00 27.03 92 GLY A C 1
ATOM 737 O O . GLY A 1 104 ? 25.959 55.086 20.436 1.00 30.93 92 GLY A O 1
ATOM 738 N N . ALA A 1 105 ? 24.703 54.256 22.120 1.00 26.80 93 ALA A N 1
ATOM 739 C CA . ALA A 1 105 ? 25.801 54.142 23.064 1.00 21.78 93 ALA A CA 1
ATOM 740 C C . ALA A 1 105 ? 25.986 52.687 23.507 1.00 24.97 93 ALA A C 1
ATOM 741 O O . ALA A 1 105 ? 25.052 51.885 23.475 1.00 30.44 93 ALA A O 1
ATOM 743 N N . ASP A 1 106 ? 27.200 52.350 23.924 1.00 26.33 94 ASP A N 1
ATOM 744 C CA . ASP A 1 106 ? 27.514 50.989 24.328 1.00 21.44 94 ASP A CA 1
ATOM 745 C C . ASP A 1 106 ? 27.195 50.812 25.804 1.00 24.23 94 ASP A C 1
ATOM 746 O O . ASP A 1 106 ? 28.076 50.868 26.648 1.00 27.37 94 ASP A O 1
ATOM 751 N N . TRP A 1 107 ? 25.924 50.601 26.112 1.00 29.07 95 TRP A N 1
ATOM 752 C CA . TRP A 1 107 ? 25.484 50.514 27.503 1.00 27.28 95 TRP A CA 1
ATOM 753 C C . TRP A 1 107 ? 25.962 49.247 28.183 1.00 30.31 95 TRP A C 1
ATOM 754 O O . TRP A 1 107 ? 26.080 49.217 29.404 1.00 30.85 95 TRP A O 1
ATOM 765 N N . ASN A 1 108 ? 26.229 48.201 27.403 1.00 30.28 96 ASN A N 1
ATOM 766 C CA . ASN A 1 108 ? 26.688 46.946 27.986 1.00 32.73 96 ASN A CA 1
ATOM 767 C C . ASN A 1 108 ? 28.009 47.169 28.674 1.00 27.94 96 ASN A C 1
ATOM 768 O O . ASN A 1 108 ? 28.255 46.651 29.758 1.00 32.83 96 ASN A O 1
ATOM 773 N N . GLU A 1 109 ? 28.856 47.952 28.025 1.00 21.35 97 GLU A N 1
ATOM 774 C CA . GLU A 1 109 ? 30.166 48.256 28.550 1.00 27.25 97 GLU A CA 1
ATOM 775 C C . GLU A 1 109 ? 30.074 49.311 29.636 1.00 30.46 97 GLU A C 1
ATOM 776 O O . GLU A 1 109 ? 30.707 49.211 30.680 1.00 39.97 97 GLU A O 1
ATOM 782 N N . VAL A 1 110 ? 29.274 50.328 29.379 1.00 27.55 98 VAL A N 1
ATOM 783 C CA . VAL A 1 110 ? 29.141 51.448 30.297 1.00 26.56 98 VAL A CA 1
ATOM 784 C C . VAL A 1 110 ? 28.628 51.000 31.654 1.00 24.93 98 VAL A C 1
ATOM 785 O O . VAL A 1 110 ? 29.087 51.464 32.682 1.00 34.65 98 VAL A O 1
ATOM 789 N N . LEU A 1 111 ? 27.672 50.088 31.647 1.00 25.80 99 LEU A N 1
ATOM 790 C CA . LEU A 1 111 ? 27.034 49.632 32.875 1.00 18.80 99 LEU A CA 1
ATOM 791 C C . LEU A 1 111 ? 27.816 48.495 33.556 1.00 19.95 99 LEU A C 1
ATOM 792 O O . LEU A 1 111 ? 27.522 48.107 34.693 1.00 26.09 99 LEU A O 1
ATOM 797 N N . TYR A 1 112 ? 28.819 47.982 32.851 1.00 14.37 100 TYR A N 1
ATOM 798 C CA . TYR A 1 112 ? 29.791 47.066 33.411 1.00 12.34 100 TYR A CA 1
ATOM 799 C C . TYR A 1 112 ? 30.699 47.803 34.381 1.00 20.80 100 TYR A C 1
ATOM 800 O O . TYR A 1 112 ? 30.852 47.394 35.527 1.00 22.58 100 TYR A O 1
ATOM 809 N N . TYR A 1 113 ? 31.285 48.899 33.905 1.00 20.67 101 TYR A N 1
ATOM 810 C CA . TYR A 1 113 ? 32.272 49.681 34.649 1.00 20.40 101 TYR A CA 1
ATOM 811 C C . TYR A 1 113 ? 31.666 50.721 35.574 1.00 25.96 101 TYR A C 1
ATOM 812 O O . TYR A 1 113 ? 32.318 51.213 36.505 1.00 24.02 101 TYR A O 1
ATOM 821 N N . ASN A 1 114 ? 30.419 51.068 35.290 1.00 30.77 102 ASN A N 1
ATOM 822 C CA . ASN A 1 114 ? 29.694 52.067 36.054 1.00 28.35 102 ASN A CA 1
ATOM 823 C C . ASN A 1 114 ? 28.395 51.506 36.601 1.00 24.42 102 ASN A C 1
ATOM 824 O O . ASN A 1 114 ? 28.084 50.334 36.425 1.00 27.45 102 ASN A O 1
ATOM 829 N N . THR A 1 115 ? 27.637 52.373 37.253 1.00 22.30 103 THR A N 1
ATOM 830 C CA . THR A 1 115 ? 26.438 51.992 37.977 1.00 21.00 103 THR A CA 1
ATOM 831 C C . THR A 1 115 ? 25.304 52.846 37.457 1.00 16.82 103 THR A C 1
ATOM 832 O O . THR A 1 115 ? 25.378 54.067 37.486 1.00 19.14 103 THR A O 1
ATOM 836 N N . GLY A 1 116 ? 24.257 52.198 36.969 1.00 20.27 104 GLY A N 1
ATOM 837 C CA . GLY A 1 116 ? 23.116 52.892 36.399 1.00 16.28 104 GLY A CA 1
ATOM 838 C C . GLY A 1 116 ? 22.113 53.316 37.450 1.00 22.59 104 GLY A C 1
ATOM 839 O O . GLY A 1 116 ? 21.777 52.550 38.355 1.00 27.30 104 GLY A O 1
ATOM 840 N N . LYS A 1 117 ? 21.663 54.560 37.353 1.00 22.57 105 LYS A N 1
ATOM 841 C CA . LYS A 1 117 ? 20.541 55.025 38.146 1.00 21.51 105 LYS A CA 1
ATOM 842 C C . LYS A 1 117 ? 19.465 55.401 37.154 1.00 23.17 105 LYS A C 1
ATOM 843 O O . LYS A 1 117 ? 19.596 56.380 36.419 1.00 31.49 105 LYS A O 1
ATOM 849 N N . PHE A 1 118 ? 18.417 54.597 37.105 1.00 19.62 106 PHE A N 1
ATOM 850 C CA . PHE A 1 118 ? 17.380 54.769 36.093 1.00 16.64 106 PHE A CA 1
ATOM 851 C C . PHE A 1 118 ? 16.300 55.751 36.501 1.00 19.42 106 PHE A C 1
ATOM 852 O O . PHE A 1 118 ? 15.709 55.646 37.581 1.00 20.64 106 PHE A O 1
ATOM 860 N N . VAL A 1 119 ? 16.073 56.727 35.627 1.00 19.35 107 VAL A N 1
ATOM 861 C CA . VAL A 1 119 ? 15.167 57.823 35.911 1.00 14.22 107 VAL A CA 1
ATOM 862 C C . VAL A 1 119 ? 13.825 57.525 35.256 1.00 20.45 107 VAL A C 1
ATOM 863 O O . VAL A 1 119 ? 13.752 57.346 34.043 1.00 22.15 107 VAL A O 1
ATOM 867 N N . ILE A 1 120 ? 12.773 57.425 36.071 1.00 26.05 108 ILE A N 1
ATOM 868 C CA . ILE A 1 120 ? 11.436 57.064 35.590 1.00 26.48 108 ILE A CA 1
ATOM 869 C C . ILE A 1 120 ? 10.420 58.194 35.698 1.00 27.50 108 ILE A C 1
ATOM 870 O O . ILE A 1 120 ? 9.574 58.358 34.828 1.00 36.93 108 ILE A O 1
ATOM 875 N N . GLU A 1 121 ? 10.497 58.959 36.780 1.00 27.31 109 GLU A N 1
ATOM 876 C CA . GLU A 1 121 ? 9.572 60.057 37.038 1.00 26.23 109 GLU A CA 1
ATOM 877 C C . GLU A 1 121 ? 9.643 61.199 36.012 1.00 27.83 109 GLU A C 1
ATOM 878 O O . GLU A 1 121 ? 10.617 61.317 35.272 1.00 33.62 109 GLU A O 1
ATOM 884 N N . ARG A 1 122 ? 8.608 62.041 35.988 1.00 29.86 110 ARG A N 1
ATOM 885 C CA . ARG A 1 122 ? 8.614 63.267 35.191 1.00 25.65 110 ARG A CA 1
ATOM 886 C C . ARG A 1 122 ? 9.586 64.271 35.802 1.00 22.36 110 ARG A C 1
ATOM 887 O O . ARG A 1 122 ? 10.283 64.976 35.087 1.00 26.53 110 ARG A O 1
ATOM 895 N N . ILE A 1 123 ? 9.612 64.338 37.129 1.00 19.68 111 ILE A N 1
ATOM 896 C CA . ILE A 1 123 ? 10.536 65.207 37.858 1.00 18.95 111 ILE A CA 1
ATOM 897 C C . ILE A 1 123 ? 11.280 64.383 38.887 1.00 25.41 111 ILE A C 1
ATOM 898 O O . ILE A 1 123 ? 10.665 63.695 39.698 1.00 35.89 111 ILE A O 1
ATOM 903 N N . THR A 1 124 ? 12.605 64.444 38.850 1.00 27.02 112 THR A N 1
ATOM 904 C CA . THR A 1 124 ? 13.428 63.680 39.774 1.00 21.63 112 THR A CA 1
ATOM 905 C C . THR A 1 124 ? 14.408 64.619 40.449 1.00 24.35 112 THR A C 1
ATOM 906 O O . THR A 1 124 ? 15.152 65.322 39.775 1.00 30.46 112 THR A O 1
ATOM 910 N N . GLU A 1 125 ? 14.402 64.657 41.776 1.00 27.45 113 GLU A N 1
ATOM 911 C CA . GLU A 1 125 ? 15.370 65.481 42.491 1.00 33.88 113 GLU A CA 1
ATOM 912 C C . GLU A 1 125 ? 16.719 64.775 42.620 1.00 31.16 113 GLU A C 1
ATOM 913 O O . GLU A 1 125 ? 16.785 63.625 43.038 1.00 43.03 113 GLU A O 1
ATOM 919 N N . ILE A 1 126 ? 17.788 65.464 42.249 1.00 21.47 114 ILE A N 1
ATOM 920 C CA . ILE A 1 126 ? 19.120 64.874 42.239 1.00 29.39 114 ILE A CA 1
ATOM 921 C C . ILE A 1 126 ? 19.821 65.157 43.545 1.00 40.14 114 ILE A C 1
ATOM 922 O O . ILE A 1 126 ? 20.204 64.246 44.277 1.00 51.87 114 ILE A O 1
ATOM 927 N N . GLY A 1 127 ? 20.013 66.444 43.802 1.00 38.97 115 GLY A N 1
ATOM 928 C CA . GLY A 1 127 ? 20.621 66.914 45.024 1.00 41.57 115 GLY A CA 1
ATOM 929 C C . GLY A 1 127 ? 19.915 68.193 45.383 1.00 50.56 115 GLY A C 1
ATOM 930 O O . GLY A 1 127 ? 18.806 68.438 44.904 1.00 58.10 115 GLY A O 1
ATOM 931 N N . LYS A 1 128 ? 20.542 69.022 46.205 1.00 52.06 116 LYS A N 1
ATOM 932 C CA . LYS A 1 128 ? 19.868 70.235 46.617 1.00 57.84 116 LYS A CA 1
ATOM 933 C C . LYS A 1 128 ? 19.675 71.172 45.427 1.00 53.59 116 LYS A C 1
ATOM 934 O O . LYS A 1 128 ? 20.627 71.555 44.738 1.00 48.81 116 LYS A O 1
ATOM 940 N N . ASN A 1 129 ? 18.412 71.485 45.170 1.00 48.45 117 ASN A N 1
ATOM 941 C CA . ASN A 1 129 ? 18.059 72.495 44.196 1.00 43.84 117 ASN A CA 1
ATOM 942 C C . ASN A 1 129 ? 18.349 72.067 42.769 1.00 37.64 117 ASN A C 1
ATOM 943 O O . ASN A 1 129 ? 18.283 72.874 41.850 1.00 41.44 117 ASN A O 1
ATOM 956 N N . PHE A 1 131 ? 17.321 69.232 39.709 1.00 20.79 119 PHE A N 1
ATOM 957 C CA . PHE A 1 131 ? 16.255 68.345 39.259 1.00 20.26 119 PHE A CA 1
ATOM 958 C C . PHE A 1 131 ? 16.472 67.896 37.821 1.00 20.89 119 PHE A C 1
ATOM 959 O O . PHE A 1 131 ? 16.938 68.658 36.989 1.00 26.97 119 PHE A O 1
ATOM 967 N N . LEU A 1 132 ? 16.063 66.675 37.520 1.00 16.58 120 LEU A N 1
ATOM 968 C CA . LEU A 1 132 ? 16.011 66.221 36.147 1.00 16.35 120 LEU A CA 1
ATOM 969 C C . LEU A 1 132 ? 14.571 66.204 35.709 1.00 22.88 120 LEU A C 1
ATOM 970 O O . LEU A 1 132 ? 13.717 65.655 36.404 1.00 22.69 120 LEU A O 1
ATOM 975 N N . LEU A 1 133 ? 14.310 66.792 34.548 1.00 21.58 121 LEU A N 1
ATOM 976 C CA . LEU A 1 133 ? 12.991 66.750 33.956 1.00 18.17 121 LEU A CA 1
ATOM 977 C C . LEU A 1 133 ? 12.971 65.829 32.753 1.00 19.22 121 LEU A C 1
ATOM 978 O O . LEU A 1 133 ? 13.852 65.891 31.901 1.00 30.75 121 LEU A O 1
ATOM 983 N N . GLY A 1 134 ? 11.954 64.979 32.691 1.00 12.18 122 GLY A N 1
ATOM 984 C CA . GLY A 1 134 ? 11.874 63.945 31.679 1.00 12.00 122 GLY A CA 1
ATOM 985 C C . GLY A 1 134 ? 11.485 64.492 30.328 1.00 21.27 122 GLY A C 1
ATOM 986 O O . GLY A 1 134 ? 11.437 65.706 30.135 1.00 22.62 122 GLY A O 1
ATOM 987 N N . PRO A 1 135 ? 11.186 63.594 29.382 1.00 18.83 123 PRO A N 1
ATOM 988 C CA . PRO A 1 135 ? 10.922 63.983 28.000 1.00 10.80 123 PRO A CA 1
ATOM 989 C C . PRO A 1 135 ? 9.876 65.092 27.956 1.00 19.49 123 PRO A C 1
ATOM 990 O O . PRO A 1 135 ? 8.799 64.948 28.541 1.00 22.14 123 PRO A O 1
ATOM 994 N N . ALA A 1 136 ? 10.190 66.181 27.262 1.00 19.51 124 ALA A N 1
ATOM 995 C CA . ALA A 1 136 ? 9.278 67.315 27.145 1.00 12.28 124 ALA A CA 1
ATOM 996 C C . ALA A 1 136 ? 8.044 66.963 26.342 1.00 13.28 124 ALA A C 1
ATOM 997 O O . ALA A 1 136 ? 8.094 66.158 25.421 1.00 20.35 124 ALA A O 1
ATOM 999 N N . ASN A 1 137 ? 6.937 67.589 26.699 1.00 14.36 125 ASN A N 1
ATOM 1000 C CA . ASN A 1 137 ? 5.702 67.481 25.957 1.00 14.06 125 ASN A CA 1
ATOM 1001 C C . ASN A 1 137 ? 5.888 68.123 24.591 1.00 21.93 125 ASN A C 1
ATOM 1002 O O . ASN A 1 137 ? 6.240 69.295 24.493 1.00 27.14 125 ASN A O 1
ATOM 1007 N N . LEU A 1 138 ? 5.640 67.359 23.534 1.00 19.90 126 LEU A N 1
ATOM 1008 C CA . LEU A 1 138 ? 5.867 67.848 22.173 1.00 14.71 126 LEU A CA 1
ATOM 1009 C C . LEU A 1 138 ? 4.855 68.882 21.666 1.00 18.55 126 LEU A C 1
ATOM 1010 O O . LEU A 1 138 ? 5.080 69.510 20.633 1.00 21.39 126 LEU A O 1
ATOM 1015 N N . ARG A 1 139 ? 3.752 69.054 22.390 1.00 16.98 127 ARG A N 1
ATOM 1016 C CA . ARG A 1 139 ? 2.678 69.961 21.977 1.00 19.20 127 ARG A CA 1
ATOM 1017 C C . ARG A 1 139 ? 2.386 69.978 20.475 1.00 25.08 127 ARG A C 1
ATOM 1018 O O . ARG A 1 139 ? 2.261 71.049 19.874 1.00 20.86 127 ARG A O 1
ATOM 1026 N N . GLY A 1 140 ? 2.271 68.794 19.875 1.00 27.44 128 GLY A N 1
ATOM 1027 C CA . GLY A 1 140 ? 1.956 68.688 18.462 1.00 28.17 128 GLY A CA 1
ATOM 1028 C C . GLY A 1 140 ? 3.151 68.711 17.521 1.00 28.07 128 GLY A C 1
ATOM 1029 O O . GLY A 1 140 ? 3.002 68.409 16.342 1.00 24.01 128 GLY A O 1
ATOM 1030 N N . LYS A 1 141 ? 4.329 69.076 18.031 1.00 29.54 129 LYS A N 1
ATOM 1031 C CA . LYS A 1 141 ? 5.568 69.034 17.246 1.00 22.25 129 LYS A CA 1
ATOM 1032 C C . LYS A 1 141 ? 6.207 67.658 17.320 1.00 29.85 129 LYS A C 1
ATOM 1033 O O . LYS A 1 141 ? 5.911 66.880 18.217 1.00 40.86 129 LYS A O 1
ATOM 1039 N N . VAL A 1 142 ? 7.068 67.351 16.361 1.00 29.06 130 VAL A N 1
ATOM 1040 C CA . VAL A 1 142 ? 7.797 66.090 16.352 1.00 28.59 130 VAL A CA 1
ATOM 1041 C C . VAL A 1 142 ? 9.248 66.380 15.994 1.00 34.46 130 VAL A C 1
ATOM 1042 O O . VAL A 1 142 ? 9.523 67.306 15.229 1.00 41.25 130 VAL A O 1
ATOM 1046 N N . PRO A 1 143 ? 10.184 65.596 16.548 1.00 33.06 131 PRO A N 1
ATOM 1047 C CA . PRO A 1 143 ? 11.611 65.911 16.416 1.00 35.73 131 PRO A CA 1
ATOM 1048 C C . PRO A 1 143 ? 12.017 66.078 14.958 1.00 33.62 131 PRO A C 1
ATOM 1049 O O . PRO A 1 143 ? 11.486 65.361 14.122 1.00 26.56 131 PRO A O 1
ATOM 1053 N N . THR A 1 144 ? 12.901 67.032 14.659 1.00 37.46 132 THR A N 1
ATOM 1054 C CA . THR A 1 144 ? 13.372 67.222 13.287 1.00 35.72 132 THR A CA 1
ATOM 1055 C C . THR A 1 144 ? 14.506 66.247 13.047 1.00 38.75 132 THR A C 1
ATOM 1056 O O . THR A 1 144 ? 15.141 65.779 13.994 1.00 44.32 132 THR A O 1
ATOM 1060 N N . GLY A 1 145 ? 14.738 65.911 11.787 1.00 31.10 133 GLY A N 1
ATOM 1061 C CA . GLY A 1 145 ? 15.782 64.963 11.457 1.00 23.96 133 GLY A CA 1
ATOM 1062 C C . GLY A 1 145 ? 15.282 63.602 11.026 1.00 24.52 133 GLY A C 1
ATOM 1063 O O . GLY A 1 145 ? 14.092 63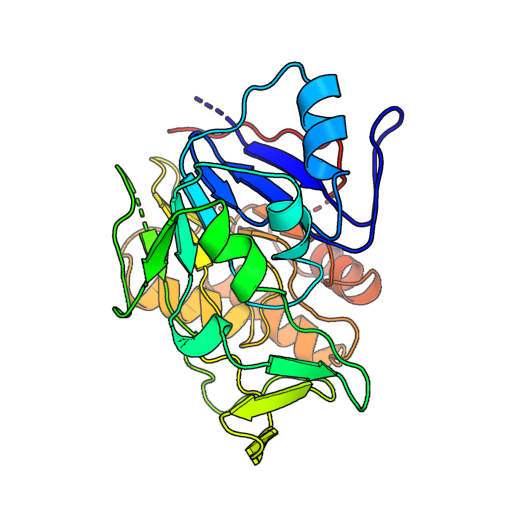.392 10.819 1.00 30.88 133 GLY A O 1
ATOM 1064 N N . ASP A 1 146 ? 16.213 62.666 10.900 1.00 27.02 134 ASP A N 1
ATOM 1065 C CA . ASP A 1 146 ? 15.902 61.353 10.377 1.00 24.89 134 ASP A CA 1
ATOM 1066 C C . ASP A 1 146 ? 16.199 60.280 11.406 1.00 24.94 134 ASP A C 1
ATOM 1067 O O . ASP A 1 146 ? 16.838 59.281 11.108 1.00 32.20 134 ASP A O 1
ATOM 1072 N N . PHE A 1 147 ? 15.709 60.485 12.620 1.00 24.88 135 PHE A N 1
ATOM 1073 C CA . PHE A 1 147 ? 16.057 59.628 13.739 1.00 20.86 135 PHE A CA 1
ATOM 1074 C C . PHE A 1 147 ? 15.181 58.381 13.885 1.00 24.21 135 PHE A C 1
ATOM 1075 O O . PHE A 1 147 ? 13.963 58.439 13.753 1.00 21.96 135 PHE A O 1
ATOM 1083 N N . PHE A 1 148 ? 15.824 57.248 14.151 1.00 21.26 136 PHE A N 1
ATOM 1084 C CA . PHE A 1 148 ? 15.104 56.020 14.430 1.00 16.54 136 PHE A CA 1
ATOM 1085 C C . PHE A 1 148 ? 15.601 55.392 15.709 1.00 20.65 136 PHE A C 1
ATOM 1086 O O . PHE A 1 148 ? 16.646 55.763 16.232 1.00 19.30 136 PHE A O 1
ATOM 1094 N N . VAL A 1 149 ? 14.840 54.436 16.215 1.00 20.08 137 VAL A N 1
ATOM 1095 C CA . VAL A 1 149 ? 15.247 53.711 17.404 1.00 26.21 137 VAL A CA 1
ATOM 1096 C C . VAL A 1 149 ? 14.814 52.250 17.257 1.00 25.13 137 VAL A C 1
ATOM 1097 O O . VAL A 1 149 ? 13.867 51.950 16.547 1.00 20.89 137 VAL A O 1
ATOM 1101 N N . GLU A 1 150 ? 15.544 51.341 17.883 1.00 32.87 138 GLU A N 1
ATOM 1102 C CA . GLU A 1 150 ? 15.272 49.919 17.736 1.00 40.49 138 GLU A CA 1
ATOM 1103 C C . GLU A 1 150 ? 15.126 49.291 19.097 1.00 51.34 138 GLU A C 1
ATOM 1104 O O . GLU A 1 150 ? 16.068 49.265 19.884 1.00 49.23 138 GLU A O 1
ATOM 1110 N N . ARG A 1 151 ? 13.930 48.796 19.375 1.00 67.47 139 ARG A N 1
ATOM 1111 C CA . ARG A 1 151 ? 13.668 48.063 20.602 1.00 73.55 139 ARG A CA 1
ATOM 1112 C C . ARG A 1 151 ? 13.285 46.629 20.243 1.00 74.17 139 ARG A C 1
ATOM 1113 O O . ARG A 1 151 ? 12.187 46.381 19.735 1.00 74.54 139 ARG A O 1
ATOM 1121 N N . ASN A 1 152 ? 14.213 45.700 20.481 1.00 74.83 140 ASN A N 1
ATOM 1122 C CA . ASN A 1 152 ? 14.011 44.274 20.197 1.00 80.08 140 ASN A CA 1
ATOM 1123 C C . ASN A 1 152 ? 14.235 43.872 18.733 1.00 74.61 140 ASN A C 1
ATOM 1124 O O . ASN A 1 152 ? 13.871 42.768 18.324 1.00 73.05 140 ASN A O 1
ATOM 1129 N N . GLY A 1 153 ? 14.838 44.758 17.948 1.00 69.62 141 GLY A N 1
ATOM 1130 C CA . GLY A 1 153 ? 15.011 44.503 16.531 1.00 65.70 141 GLY A CA 1
ATOM 1131 C C . GLY A 1 153 ? 13.835 45.066 15.767 1.00 63.72 141 GLY A C 1
ATOM 1132 O O . GLY A 1 153 ? 13.650 44.788 14.582 1.00 60.96 141 GLY A O 1
ATOM 1133 N N . GLU A 1 154 ? 13.036 45.861 16.471 1.00 63.54 142 GLU A N 1
ATOM 1134 C CA . GLU A 1 154 ? 11.896 46.546 15.886 1.00 63.05 142 GLU A CA 1
ATOM 1135 C C . GLU A 1 154 ? 12.225 48.016 15.680 1.00 53.74 142 GLU A C 1
ATOM 1136 O O . GLU A 1 154 ? 12.426 48.755 16.643 1.00 51.85 142 GLU A O 1
ATOM 1142 N N . ARG A 1 155 ? 12.275 48.429 14.417 1.00 45.19 143 ARG A N 1
ATOM 1143 C CA . ARG A 1 155 ? 12.742 49.763 14.044 1.00 38.57 143 ARG A CA 1
ATOM 1144 C C . ARG A 1 155 ? 11.593 50.759 13.960 1.00 36.30 143 ARG A C 1
ATOM 1145 O O . ARG A 1 155 ? 10.812 50.733 13.022 1.00 39.41 143 ARG A O 1
ATOM 1153 N N . ARG A 1 156 ? 11.488 51.633 14.951 1.00 36.91 144 ARG A N 1
ATOM 1154 C CA . ARG A 1 156 ? 10.472 52.677 14.943 1.00 39.78 144 ARG A CA 1
ATOM 1155 C C . ARG A 1 156 ? 11.134 54.035 14.757 1.00 39.73 144 ARG A C 1
ATOM 1156 O O . ARG A 1 156 ? 12.349 54.159 14.827 1.00 50.66 144 ARG A O 1
ATOM 1164 N N . LYS A 1 157 ? 10.331 55.059 14.528 1.00 33.21 145 LYS A N 1
ATOM 1165 C CA . LYS A 1 157 ? 10.831 56.425 14.532 1.00 27.27 145 LYS A CA 1
ATOM 1166 C C . LYS A 1 157 ? 11.168 56.809 15.977 1.00 26.29 145 LYS A C 1
ATOM 1167 O O . LYS A 1 157 ? 10.572 56.286 16.911 1.00 31.38 145 LYS A O 1
ATOM 1173 N N . ASP A 1 158 ? 12.131 57.701 16.174 1.00 29.22 146 ASP A N 1
ATOM 1174 C CA . ASP A 1 158 ? 12.605 58.016 17.527 1.00 24.83 146 ASP A CA 1
ATOM 1175 C C . ASP A 1 158 ? 12.004 59.323 18.030 1.00 27.04 146 ASP A C 1
ATOM 1176 O O . ASP A 1 158 ? 12.231 60.380 17.426 1.00 31.12 146 ASP A O 1
ATOM 1181 N N . LEU A 1 159 ? 11.245 59.258 19.128 1.00 20.84 147 LEU A N 1
ATOM 1182 C CA . LEU A 1 159 ? 10.636 60.457 19.712 1.00 22.07 147 LEU A CA 1
ATOM 1183 C C . LEU A 1 159 ? 11.404 60.953 20.939 1.00 24.78 147 LEU A C 1
ATOM 1184 O O . LEU A 1 159 ? 11.036 61.945 21.572 1.00 28.61 147 LEU A O 1
ATOM 1189 N N . PHE A 1 160 ? 12.473 60.245 21.266 1.00 21.61 148 PHE A N 1
ATOM 1190 C CA . PHE A 1 160 ? 13.367 60.641 22.338 1.00 17.96 148 PHE A CA 1
ATOM 1191 C C . PHE A 1 160 ? 12.714 60.604 23.705 1.00 19.00 148 PHE A C 1
ATOM 1192 O O . PHE A 1 160 ? 12.829 61.531 24.499 1.00 25.93 148 PHE A O 1
ATOM 1200 N N . GLU A 1 161 ? 12.048 59.489 23.972 1.00 22.59 149 GLU A N 1
ATOM 1201 C CA . GLU A 1 161 ? 11.448 59.240 25.268 1.00 23.02 149 GLU A CA 1
ATOM 1202 C C . GLU A 1 161 ? 12.528 59.163 26.343 1.00 20.49 149 GLU A C 1
ATOM 1203 O O . GLU A 1 161 ? 12.223 59.106 27.540 1.00 23.76 149 GLU A O 1
ATOM 1209 N N . ASP A 1 162 ? 13.787 59.160 25.905 1.00 18.32 150 ASP A N 1
ATOM 1210 C CA . ASP A 1 162 ? 14.940 59.094 26.807 1.00 13.88 150 ASP A CA 1
ATOM 1211 C C . ASP A 1 162 ? 15.501 60.449 27.206 1.00 17.06 150 ASP A C 1
ATOM 1212 O O . ASP A 1 162 ? 16.331 60.527 28.090 1.00 30.00 150 ASP A O 1
ATOM 1217 N N . GLU A 1 163 ? 15.043 61.511 26.557 1.00 16.53 151 GLU A N 1
ATOM 1218 C CA . GLU A 1 163 ? 15.599 62.849 26.753 1.00 12.48 151 GLU A CA 1
ATOM 1219 C C . GLU A 1 163 ? 15.243 63.456 28.093 1.00 10.94 151 GLU A C 1
ATOM 1220 O O . GLU A 1 163 ? 14.088 63.446 28.494 1.00 22.35 151 GLU A O 1
ATOM 1226 N N . GLN A 1 164 ? 16.243 63.999 28.778 1.00 12.74 152 GLN A N 1
ATOM 1227 C CA . GLN A 1 164 ? 16.018 64.645 30.064 1.00 12.72 152 GLN A CA 1
ATOM 1228 C C . GLN A 1 164 ? 16.868 65.884 30.198 1.00 15.69 152 GLN A C 1
ATOM 1229 O O . GLN A 1 164 ? 17.866 66.050 29.500 1.00 18.28 152 GLN A O 1
ATOM 1235 N N . THR A 1 165 ? 16.453 66.762 31.098 1.00 20.03 153 THR A N 1
ATOM 1236 C CA . THR A 1 165 ? 17.025 68.090 31.172 1.00 17.66 153 THR A CA 1
ATOM 1237 C C . THR A 1 165 ? 17.291 68.432 32.621 1.00 15.07 153 THR A C 1
ATOM 1238 O O . THR A 1 165 ? 16.511 68.090 33.505 1.00 18.32 153 THR A O 1
ATOM 1242 N N . LEU A 1 166 ? 18.412 69.089 32.863 1.00 11.33 154 LEU A N 1
ATOM 1243 C CA . LEU A 1 166 ? 18.782 69.461 34.211 1.00 14.25 154 LEU A CA 1
ATOM 1244 C C . LEU A 1 166 ? 18.263 70.855 34.533 1.00 18.06 154 LEU A C 1
ATOM 1245 O O . LEU A 1 166 ? 18.368 71.769 33.728 1.00 17.40 154 LEU A O 1
ATOM 1250 N N . VAL A 1 167 ? 17.682 71.004 35.714 1.00 26.33 155 VAL A N 1
ATOM 1251 C CA . VAL A 1 167 ? 17.284 72.311 36.212 1.00 21.93 155 VAL A CA 1
ATOM 1252 C C . VAL A 1 167 ? 17.954 72.543 37.564 1.00 22.84 155 VAL A C 1
ATOM 1253 O O . VAL A 1 167 ? 17.824 71.745 38.492 1.00 18.09 155 VAL A O 1
ATOM 1257 N N . VAL A 1 168 ? 18.696 73.635 37.645 1.00 19.11 156 VAL A N 1
ATOM 1258 C CA . VAL A 1 168 ? 19.351 74.039 38.869 1.00 18.92 156 VAL A CA 1
ATOM 1259 C C . VAL A 1 168 ? 18.634 75.279 39.368 1.00 26.74 156 VAL A C 1
ATOM 1260 O O . VAL A 1 168 ? 18.540 76.282 38.656 1.00 26.49 156 VAL A O 1
ATOM 1264 N N . ARG A 1 169 ? 18.134 75.197 40.596 1.00 26.21 157 ARG A N 1
ATOM 1265 C CA . ARG A 1 169 ? 17.380 76.277 41.210 1.00 25.46 157 ARG A CA 1
ATOM 1266 C C . ARG A 1 169 ? 18.336 77.188 41.975 1.00 30.79 157 ARG A C 1
ATOM 1267 O O . ARG A 1 169 ? 18.992 76.775 42.928 1.00 34.04 157 ARG A O 1
ATOM 1275 N N . THR A 1 170 ? 18.403 78.430 41.513 1.00 33.11 158 THR A N 1
ATOM 1276 C CA . THR A 1 170 ? 19.356 79.444 41.947 1.00 32.43 158 THR A CA 1
ATOM 1277 C C . THR A 1 170 ? 18.557 80.582 42.594 1.00 37.80 158 THR A C 1
ATOM 1278 O O . THR A 1 170 ? 17.362 80.733 42.312 1.00 37.42 158 THR A O 1
ATOM 1282 N N . LYS A 1 171 ? 19.179 81.368 43.471 1.00 37.23 159 LYS A N 1
ATOM 1283 C CA . LYS A 1 171 ? 18.441 82.461 44.105 1.00 46.17 159 LYS A CA 1
ATOM 1284 C C . LYS A 1 171 ? 18.000 83.497 43.058 1.00 49.86 159 LYS A C 1
ATOM 1285 O O . LYS A 1 171 ? 17.037 84.240 43.263 1.00 48.03 159 LYS A O 1
ATOM 1291 N N . GLU A 1 172 ? 18.693 83.495 41.921 1.00 53.70 160 GLU A N 1
ATOM 1292 C CA . GLU A 1 172 ? 18.444 84.415 40.810 1.00 60.05 160 GLU A CA 1
ATOM 1293 C C . GLU A 1 172 ? 17.438 83.872 39.788 1.00 49.84 160 GLU A C 1
ATOM 1294 O O . GLU A 1 172 ? 17.066 84.562 38.834 1.00 40.04 160 GLU A O 1
ATOM 1300 N N . GLY A 1 173 ? 17.011 82.629 39.983 1.00 48.64 161 GLY A N 1
ATOM 1301 C CA . GLY A 1 173 ? 16.135 81.964 39.038 1.00 37.68 161 GLY A CA 1
ATOM 1302 C C . GLY A 1 173 ? 16.677 80.599 38.687 1.00 33.14 161 GLY A C 1
ATOM 1303 O O . GLY A 1 173 ? 17.534 80.072 39.374 1.00 34.09 161 GLY A O 1
ATOM 1304 N N . LEU A 1 174 ? 16.185 80.024 37.605 1.00 27.86 162 LEU A N 1
ATOM 1305 C CA . LEU A 1 174 ? 16.563 78.670 37.250 1.00 17.02 162 LEU A CA 1
ATOM 1306 C C . LEU A 1 174 ? 17.681 78.672 36.226 1.00 16.46 162 LEU A C 1
ATOM 1307 O O . LEU A 1 174 ? 17.706 79.502 35.321 1.00 22.46 162 LEU A O 1
ATOM 1312 N N . VAL A 1 175 ? 18.608 77.737 36.360 1.00 12.89 163 VAL A N 1
ATOM 1313 C CA . VAL A 1 175 ? 19.548 77.497 35.280 1.00 13.03 163 VAL A CA 1
ATOM 1314 C C . VAL A 1 175 ? 19.221 76.158 34.638 1.00 18.37 163 VAL A C 1
ATOM 1315 O O . VAL A 1 175 ? 19.071 75.151 35.319 1.00 20.35 163 VAL A O 1
ATOM 1319 N N . VAL A 1 176 ? 19.084 76.165 33.318 1.00 15.30 164 VAL A N 1
ATOM 1320 C CA . VAL A 1 176 ? 18.621 75.001 32.592 1.00 14.57 164 VAL A CA 1
ATOM 1321 C C . VAL A 1 176 ? 19.732 74.517 31.685 1.00 20.41 164 VAL A C 1
ATOM 1322 O O . VAL A 1 176 ? 20.295 75.289 30.927 1.00 20.74 164 VAL A O 1
ATOM 1326 N N . ILE A 1 177 ? 20.057 73.234 31.785 1.00 21.45 165 ILE A N 1
ATOM 1327 C CA . ILE A 1 177 ? 21.119 72.651 30.984 1.00 11.47 165 ILE A CA 1
ATOM 1328 C C . ILE A 1 177 ? 20.581 71.500 30.150 1.00 16.62 165 ILE A C 1
ATOM 1329 O O . ILE A 1 177 ? 19.974 70.552 30.668 1.00 16.85 165 ILE A O 1
ATOM 1334 N N . THR A 1 178 ? 20.775 71.615 28.841 1.00 14.45 166 THR A N 1
ATOM 1335 C CA . THR A 1 178 ? 20.174 70.677 27.907 1.00 12.30 166 THR A CA 1
ATOM 1336 C C . THR A 1 178 ? 21.253 70.185 26.966 1.00 12.55 166 THR A C 1
ATOM 1337 O O . THR A 1 178 ? 22.212 70.899 26.689 1.00 21.83 166 THR A O 1
ATOM 1341 N N . GLY A 1 179 ? 21.116 68.948 26.509 1.00 17.43 167 GLY A N 1
ATOM 1342 C CA . GLY A 1 179 ? 22.117 68.344 25.654 1.00 14.97 167 GLY A CA 1
ATOM 1343 C C . GLY A 1 179 ? 21.850 68.672 24.209 1.00 17.61 167 GLY A C 1
ATOM 1344 O O . GLY A 1 179 ? 22.646 69.331 23.565 1.00 29.07 167 GLY A O 1
ATOM 1345 N N . CYS A 1 180 ? 20.713 68.233 23.692 1.00 18.37 168 CYS A N 1
ATOM 1346 C CA . CYS A 1 180 ? 20.415 68.470 22.290 1.00 22.10 168 CYS A CA 1
ATOM 1347 C C . CYS A 1 180 ? 19.002 69.016 22.032 1.00 24.61 168 CYS A C 1
ATOM 1348 O O . CYS A 1 180 ? 18.729 69.582 20.976 1.00 37.72 168 CYS A O 1
ATOM 1351 N N . SER A 1 181 ? 18.107 68.843 22.993 1.00 17.22 169 SER A N 1
ATOM 1352 C CA . SER A 1 181 ? 16.739 69.339 22.864 1.00 14.89 169 SER A CA 1
ATOM 1353 C C . SER A 1 181 ? 16.023 68.793 21.638 1.00 19.45 169 SER A C 1
ATOM 1354 O O . SER A 1 181 ? 15.557 69.554 20.806 1.00 29.45 169 SER A O 1
ATOM 1357 N N . HIS A 1 182 ? 15.907 67.479 21.534 1.00 23.01 170 HIS A N 1
ATOM 1358 C CA . HIS A 1 182 ? 15.273 66.872 20.369 1.00 22.35 170 HIS A CA 1
ATOM 1359 C C . HIS A 1 182 ? 13.763 67.058 20.399 1.00 19.88 170 HIS A C 1
ATOM 1360 O O . HIS A 1 182 ? 13.095 67.106 19.367 1.00 21.34 170 HIS A O 1
ATOM 1367 N N . ARG A 1 183 ? 13.229 67.160 21.602 1.00 17.84 171 ARG A N 1
ATOM 1368 C CA . ARG A 1 183 ? 11.804 67.309 21.775 1.00 14.28 171 ARG A CA 1
ATOM 1369 C C . ARG A 1 183 ? 11.380 68.760 21.631 1.00 17.30 171 ARG A C 1
ATOM 1370 O O . ARG A 1 183 ? 10.196 69.055 21.637 1.00 12.72 171 ARG A O 1
ATOM 1378 N N . GLY A 1 184 ? 12.354 69.657 21.486 1.00 19.07 172 GLY A N 1
ATOM 1379 C CA . GLY A 1 184 ? 12.088 71.077 21.307 1.00 15.99 172 GLY A CA 1
ATOM 1380 C C . GLY A 1 184 ? 12.483 71.911 22.509 1.00 18.11 172 GLY A C 1
ATOM 1381 O O . GLY A 1 184 ? 12.000 71.672 23.606 1.00 23.76 172 GLY A O 1
ATOM 1382 N N . ILE A 1 185 ? 13.372 72.884 22.323 1.00 22.08 173 ILE A N 1
ATOM 1383 C CA . ILE A 1 185 ? 13.884 73.642 23.461 1.00 14.94 173 ILE A CA 1
ATOM 1384 C C . ILE A 1 185 ? 12.773 74.485 24.048 1.00 17.51 173 ILE A C 1
ATOM 1385 O O . 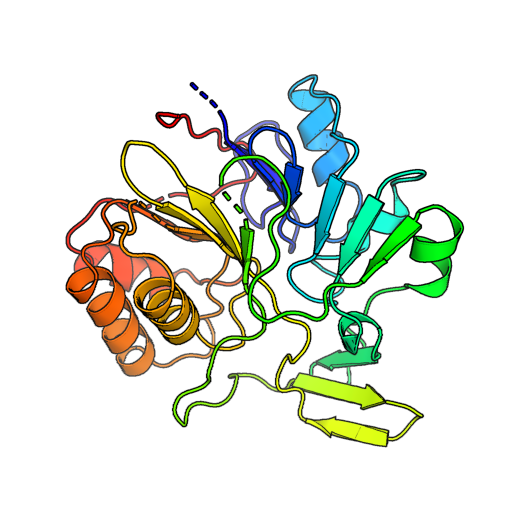ILE A 1 185 ? 12.720 74.702 25.258 1.00 30.79 173 ILE A O 1
ATOM 1390 N N . ASP A 1 186 ? 11.867 74.932 23.188 1.00 14.71 174 ASP A N 1
ATOM 1391 C CA . ASP A 1 186 ? 10.646 75.603 23.630 1.00 15.24 174 ASP A CA 1
ATOM 1392 C C . ASP A 1 186 ? 9.720 74.705 24.460 1.00 21.31 174 ASP A C 1
ATOM 1393 O O . ASP A 1 186 ? 9.213 75.124 25.498 1.00 23.56 174 ASP A O 1
ATOM 1398 N N . ASN A 1 187 ? 9.494 73.476 24.007 1.00 21.44 175 ASN A N 1
ATOM 1399 C CA . ASN A 1 187 ? 8.700 72.517 24.783 1.00 18.31 175 ASN A CA 1
ATOM 1400 C C . ASN A 1 187 ? 9.341 72.246 26.120 1.00 16.30 175 ASN A C 1
ATOM 1401 O O . ASN A 1 187 ? 8.672 72.085 27.140 1.00 17.53 175 ASN A O 1
ATOM 1406 N N . ILE A 1 188 ? 10.661 72.211 26.099 1.00 17.29 176 ILE A N 1
ATOM 1407 C CA . ILE A 1 188 ? 11.433 71.932 27.286 1.00 18.36 176 ILE A CA 1
ATOM 1408 C C . ILE A 1 188 ? 11.234 73.043 28.293 1.00 18.43 176 ILE A C 1
ATOM 1409 O O . ILE A 1 188 ? 11.021 72.785 29.468 1.00 24.21 176 ILE A O 1
ATOM 1414 N N . LEU A 1 189 ? 11.267 74.285 27.827 1.00 20.83 177 LEU A N 1
ATOM 1415 C CA . LEU A 1 189 ? 11.152 75.431 28.734 1.00 17.59 177 LEU A CA 1
ATOM 1416 C C . LEU A 1 189 ? 9.747 75.580 29.287 1.00 14.00 177 LEU A C 1
ATOM 1417 O O . LEU A 1 189 ? 9.564 75.891 30.451 1.00 21.24 177 LEU A O 1
ATOM 1422 N N . LEU A 1 190 ? 8.757 75.352 28.436 1.00 16.47 178 LEU A N 1
ATOM 1423 C CA . LEU A 1 190 ? 7.366 75.383 28.840 1.00 12.69 178 LEU A CA 1
ATOM 1424 C C . LEU A 1 190 ? 7.086 74.291 29.859 1.00 16.23 178 LEU A C 1
ATOM 1425 O O . LEU A 1 190 ? 6.354 74.505 30.819 1.00 20.13 178 LEU A O 1
ATOM 1430 N N . ASP A 1 191 ? 7.659 73.111 29.661 1.00 19.01 179 ASP A N 1
ATOM 1431 C CA . ASP A 1 191 ? 7.485 72.057 30.652 1.00 15.40 179 ASP A CA 1
ATOM 1432 C C . ASP A 1 191 ? 8.032 72.521 31.997 1.00 20.61 179 ASP A C 1
ATOM 1433 O O . ASP A 1 191 ? 7.419 72.302 33.034 1.00 27.41 179 ASP A O 1
ATOM 1438 N N . ILE A 1 192 ? 9.186 73.179 31.966 1.00 20.97 180 ILE A N 1
ATOM 1439 C CA . ILE A 1 192 ? 9.808 73.727 33.166 1.00 15.81 180 ILE A CA 1
ATOM 1440 C C . ILE A 1 192 ? 8.931 74.814 33.793 1.00 20.32 180 ILE A C 1
ATOM 1441 O O . ILE A 1 192 ? 8.631 74.780 34.975 1.00 26.28 180 ILE A O 1
ATOM 1446 N N . ALA A 1 193 ? 8.506 75.758 32.968 1.00 15.46 181 ALA A N 1
ATOM 1447 C CA . ALA A 1 193 ? 7.553 76.799 33.339 1.00 17.92 181 ALA A CA 1
ATOM 1448 C C . ALA A 1 193 ? 6.267 76.322 34.049 1.00 27.50 181 ALA A C 1
ATOM 1449 O O . ALA A 1 193 ? 5.710 77.038 34.896 1.00 33.27 181 ALA A O 1
ATOM 1451 N N . GLU A 1 194 ? 5.782 75.136 33.687 1.00 24.62 182 GLU A N 1
ATOM 1452 C CA . GLU A 1 194 ? 4.562 74.591 34.289 1.00 19.71 182 GLU A CA 1
ATOM 1453 C C . GLU A 1 194 ? 4.833 73.908 35.628 1.00 21.83 182 GLU A C 1
ATOM 1454 O O . GLU A 1 194 ? 3.896 73.595 36.359 1.00 22.47 182 GLU A O 1
ATOM 1460 N N . THR A 1 195 ? 6.112 73.685 35.936 1.00 22.2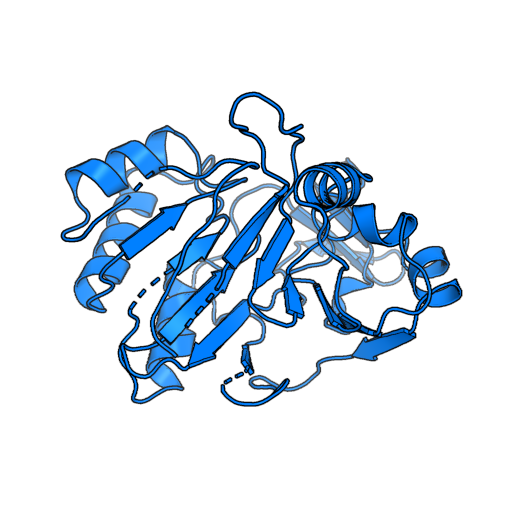9 183 THR A N 1
ATOM 1461 C CA . THR A 1 195 ? 6.533 72.856 37.068 1.00 16.72 183 THR A CA 1
ATOM 1462 C C . THR A 1 195 ? 7.134 73.699 38.193 1.00 21.39 183 THR A C 1
ATOM 1463 O O . THR A 1 195 ? 6.940 73.420 39.374 1.00 24.52 183 THR A O 1
ATOM 1467 N N . PHE A 1 196 ? 7.897 74.716 37.811 1.00 18.43 184 PHE A N 1
ATOM 1468 C CA . PHE A 1 196 ? 8.558 75.590 38.767 1.00 21.41 184 PHE A CA 1
ATOM 1469 C C . PHE A 1 196 ? 7.931 76.987 38.797 1.00 26.60 184 PHE A C 1
ATOM 1470 O O . PHE A 1 196 ? 7.758 77.623 37.759 1.00 27.80 184 PHE A O 1
ATOM 1478 N N . ASN A 1 197 ? 7.591 77.450 39.997 1.00 29.36 185 ASN A N 1
ATOM 1479 C CA . ASN A 1 197 ? 7.099 78.803 40.190 1.00 25.99 185 ASN A CA 1
ATOM 1480 C C . ASN A 1 197 ? 8.207 79.844 40.019 1.00 25.95 185 ASN A C 1
ATOM 1481 O O . ASN A 1 197 ? 7.966 81.036 40.145 1.00 43.50 185 ASN A O 1
ATOM 1486 N N . GLU A 1 198 ? 9.416 79.386 39.725 1.00 16.87 186 GLU A N 1
ATOM 1487 C CA . GLU A 1 198 ? 10.589 80.254 39.630 1.00 24.44 186 GLU A CA 1
ATOM 1488 C C . GLU A 1 198 ? 10.812 80.727 38.208 1.00 25.07 186 GLU A C 1
ATOM 1489 O O . GLU A 1 198 ? 10.408 80.075 37.259 1.00 34.10 186 GLU A O 1
ATOM 1495 N N . ARG A 1 199 ? 11.477 81.861 38.058 1.00 25.00 187 ARG A N 1
ATOM 1496 C CA . ARG A 1 199 ? 11.750 82.398 36.738 1.00 20.53 187 ARG A CA 1
ATOM 1497 C C . ARG A 1 199 ? 12.949 81.677 36.125 1.00 24.70 187 ARG A C 1
ATOM 1498 O O . ARG A 1 199 ? 13.834 81.207 36.838 1.00 29.32 187 ARG A O 1
ATOM 1506 N N . ILE A 1 200 ? 12.978 81.584 34.800 1.00 22.33 188 ILE A N 1
ATOM 1507 C CA . ILE A 1 200 ? 14.118 80.993 34.120 1.00 21.82 188 ILE A CA 1
ATOM 1508 C C . ILE A 1 200 ? 15.178 82.072 33.854 1.00 27.81 188 ILE A C 1
ATOM 1509 O O . ILE A 1 200 ? 14.940 83.023 33.116 1.00 35.19 188 ILE A O 1
ATOM 1514 N N . LYS A 1 201 ? 16.338 81.926 34.483 1.00 23.19 189 LYS A N 1
ATOM 1515 C CA . LYS A 1 201 ? 17.397 82.922 34.399 1.00 27.08 189 LYS A CA 1
ATOM 1516 C C . LYS A 1 201 ? 18.285 82.690 33.181 1.00 29.84 189 LYS A C 1
ATOM 1517 O O . LYS A 1 201 ? 18.449 83.589 32.357 1.00 30.40 189 LYS A O 1
ATOM 1531 N N . VAL A 1 203 ? 19.800 79.656 30.134 1.00 20.15 191 VAL A N 1
ATOM 1532 C CA . VAL A 1 203 ? 19.693 78.363 29.463 1.00 16.16 191 VAL A CA 1
ATOM 1533 C C . VAL A 1 203 ? 20.963 78.048 28.694 1.00 19.46 191 VAL A C 1
ATOM 1534 O O . VAL A 1 203 ? 21.370 78.823 27.850 1.00 24.44 191 VAL A O 1
ATOM 1538 N N . VAL A 1 204 ? 21.592 76.914 28.984 1.00 9.64 192 VAL A N 1
ATOM 1539 C CA . VAL A 1 204 ? 22.788 76.538 28.259 1.00 17.81 192 VAL A CA 1
ATOM 1540 C C . VAL A 1 204 ? 22.727 75.129 27.684 1.00 18.38 192 VAL A C 1
ATOM 1541 O O . VAL A 1 204 ? 22.218 74.222 28.317 1.00 28.67 192 VAL A O 1
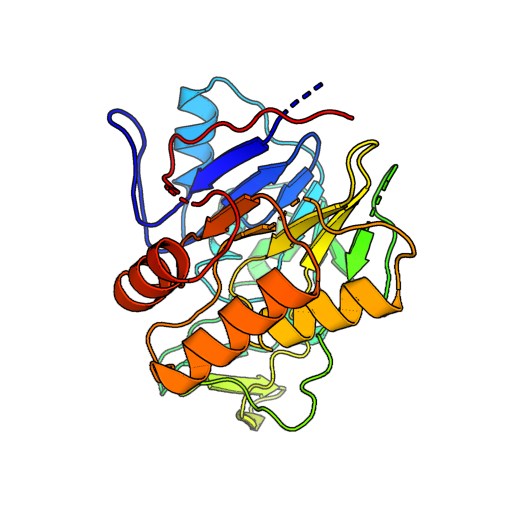ATOM 1545 N N . GLY A 1 205 ? 23.220 74.955 26.462 1.00 21.85 19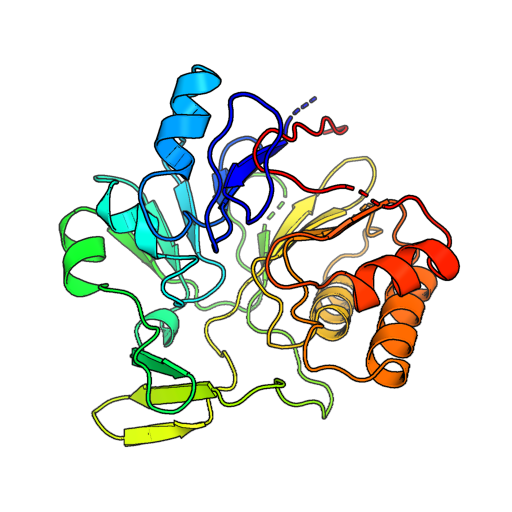3 GLY A N 1
ATOM 1546 C CA . GLY A 1 205 ? 23.274 73.633 25.861 1.00 23.94 193 GLY A CA 1
ATOM 1547 C C . GLY A 1 205 ? 22.887 73.659 24.403 1.00 25.31 193 GLY A C 1
ATOM 1548 O O . GLY A 1 205 ? 22.722 74.730 23.835 1.00 32.03 193 GLY A O 1
ATOM 1549 N N . GLY A 1 206 ? 22.734 72.484 23.799 1.00 20.86 194 GLY A N 1
ATOM 1550 C CA . GLY A 1 206 ? 22.411 72.397 22.384 1.00 20.12 194 GLY A CA 1
ATOM 1551 C C . GLY A 1 206 ? 20.922 72.378 22.112 1.00 21.27 194 GLY A C 1
ATOM 1552 O O . GLY A 1 206 ? 20.169 71.725 22.830 1.00 15.22 194 GLY A O 1
ATOM 1553 N N . PHE A 1 207 ? 20.496 73.091 21.070 1.00 23.69 195 PHE A N 1
ATOM 1554 C CA . PHE A 1 207 ? 19.066 73.227 20.761 1.00 24.67 195 PHE A CA 1
ATOM 1555 C C . PHE A 1 207 ? 18.645 72.541 19.460 1.00 27.67 195 PHE A C 1
ATOM 1556 O O . PHE A 1 207 ? 17.463 72.493 19.137 1.00 37.95 195 PHE A O 1
ATOM 1564 N N . HIS A 1 208 ? 19.615 72.036 18.710 1.00 27.42 196 HIS A N 1
ATOM 1565 C CA . HIS A 1 208 ? 19.349 71.274 17.494 1.00 31.76 196 HIS A CA 1
ATOM 1566 C C . HIS A 1 208 ? 18.515 72.026 16.476 1.00 40.00 196 HIS A C 1
ATOM 1567 O O . HIS A 1 208 ? 17.438 71.577 16.082 1.00 46.83 196 HIS A O 1
ATOM 1574 N N . LEU A 1 209 ? 19.037 73.150 16.012 1.00 36.26 197 LEU A N 1
ATOM 1575 C CA . LEU A 1 209 ? 18.271 74.002 15.125 1.00 26.58 197 LEU A CA 1
ATOM 1576 C C . LEU A 1 209 ? 18.812 74.088 13.706 1.00 30.46 197 LEU A C 1
ATOM 1577 O O . LEU A 1 209 ? 18.390 74.943 12.931 1.00 38.81 197 LEU A O 1
ATOM 1582 N N . LEU A 1 210 ? 19.729 73.187 13.365 1.00 31.69 198 LEU A N 1
ATOM 1583 C CA . LEU A 1 210 ? 20.339 73.153 12.036 1.00 38.99 198 LEU A CA 1
ATOM 1584 C C . LEU A 1 210 ? 19.370 72.762 10.922 1.00 45.26 198 LEU A C 1
ATOM 1585 O O . LEU A 1 210 ? 19.517 73.197 9.778 1.00 54.04 198 LEU A O 1
ATOM 1590 N N . LYS A 1 211 ? 18.391 71.930 11.265 1.00 44.70 199 LYS A N 1
ATOM 1591 C CA . LYS A 1 211 ? 17.410 71.437 10.302 1.00 47.72 199 LYS A CA 1
ATOM 1592 C C . LYS A 1 211 ? 16.056 72.133 10.460 1.00 51.62 199 LYS A C 1
ATOM 1593 O O . LYS A 1 211 ? 15.077 71.761 9.817 1.00 52.01 199 LYS A O 1
ATOM 1599 N N . SER A 1 212 ? 16.007 73.140 11.323 1.00 49.76 200 SER A N 1
ATOM 1600 C CA . SER A 1 212 ? 14.783 73.890 11.550 1.00 41.92 200 SER A CA 1
ATOM 1601 C C . SER A 1 212 ? 14.734 75.122 10.654 1.00 43.68 200 SER A C 1
ATOM 1602 O O . SER A 1 212 ? 15.777 75.691 10.320 1.00 47.67 200 SER A O 1
ATOM 1605 N N . SER A 1 213 ? 13.523 75.527 10.269 1.00 39.77 201 SER A N 1
ATOM 1606 C CA . SER A 1 213 ? 13.335 76.703 9.427 1.00 43.83 201 SER A CA 1
ATOM 1607 C C . SER A 1 213 ? 13.490 77.986 10.226 1.00 48.36 201 SER A C 1
ATOM 1608 O O . SER A 1 213 ? 13.271 78.003 11.436 1.00 52.71 201 SER A O 1
ATOM 1611 N N . ASP A 1 214 ? 13.866 79.061 9.546 1.00 50.87 202 ASP A N 1
ATOM 1612 C CA . ASP A 1 214 ? 14.033 80.347 10.211 1.00 47.86 202 ASP A CA 1
ATOM 1613 C C . ASP A 1 214 ? 12.769 80.711 10.973 1.00 47.29 202 ASP A C 1
ATOM 1614 O O . ASP A 1 214 ? 12.841 81.238 12.073 1.00 49.74 202 ASP A O 1
ATOM 1619 N N . ASP A 1 215 ? 11.612 80.416 10.388 1.00 51.68 203 ASP A N 1
ATOM 1620 C CA . ASP A 1 215 ? 10.338 80.611 11.074 1.00 55.72 203 ASP A CA 1
ATOM 1621 C C . ASP A 1 215 ? 10.307 79.789 12.349 1.00 49.23 203 ASP A C 1
ATOM 1622 O O . ASP A 1 215 ? 9.969 80.295 13.419 1.00 53.55 203 ASP A O 1
ATOM 1627 N N . GLU A 1 216 ? 10.656 78.512 12.229 1.00 42.42 204 GLU A N 1
ATOM 1628 C CA . GLU A 1 216 ? 10.667 77.622 13.379 1.00 42.36 204 GLU A CA 1
ATOM 1629 C C . GLU A 1 216 ? 11.541 78.202 14.482 1.00 34.18 204 GLU A C 1
ATOM 1630 O O . GLU A 1 216 ? 11.137 78.258 15.631 1.00 37.98 204 GLU A O 1
ATOM 1636 N N . ILE A 1 217 ? 12.728 78.661 14.123 1.00 27.90 205 ILE A N 1
ATOM 1637 C CA . ILE A 1 217 ? 13.639 79.265 15.090 1.00 27.78 205 ILE A CA 1
ATOM 1638 C C . ILE A 1 217 ? 13.154 80.568 15.737 1.00 31.95 205 ILE A C 1
ATOM 1639 O O . ILE A 1 217 ? 13.413 80.821 16.911 1.00 36.20 205 ILE A O 1
ATOM 1644 N N . GLU A 1 218 ? 12.459 81.402 14.979 1.00 36.55 206 GLU A N 1
ATOM 1645 C CA . GLU A 1 218 ? 11.952 82.658 15.529 1.00 36.00 206 GLU A CA 1
ATOM 1646 C C . GLU A 1 218 ? 10.864 82.406 16.564 1.00 29.44 206 GLU A C 1
ATOM 1647 O O . GLU A 1 218 ? 10.822 83.050 17.604 1.00 31.78 206 GLU A O 1
ATOM 1653 N N . LYS A 1 219 ? 9.992 81.455 16.262 1.00 24.01 207 LYS A N 1
ATOM 1654 C CA . LYS A 1 219 ? 8.961 81.030 17.182 1.00 31.80 207 LYS A CA 1
ATOM 1655 C C . LYS A 1 219 ? 9.595 80.589 18.519 1.00 40.06 207 LYS A C 1
ATOM 1656 O O . LYS A 1 219 ? 9.011 80.764 19.597 1.00 38.36 207 LYS A O 1
ATOM 1662 N N . ILE A 1 220 ? 10.794 80.012 18.440 1.00 36.35 208 ILE A N 1
ATOM 1663 C CA . ILE A 1 220 ? 11.492 79.525 19.622 1.00 27.98 208 ILE A CA 1
ATOM 1664 C C . ILE A 1 220 ? 12.074 80.692 20.404 1.00 32.18 208 ILE A C 1
ATOM 1665 O O . ILE A 1 220 ? 11.863 80.799 21.617 1.00 33.50 208 ILE A O 1
ATOM 1670 N N . VAL A 1 221 ? 12.781 81.578 19.705 1.00 20.36 209 VAL A N 1
ATOM 1671 C CA . VAL A 1 221 ? 13.297 82.787 20.332 1.00 14.51 209 VAL A CA 1
ATOM 1672 C C . VAL A 1 221 ? 12.172 83.565 21.001 1.00 22.89 209 VAL A C 1
ATOM 1673 O O . VAL A 1 221 ? 12.345 84.120 22.086 1.00 29.22 209 VAL A O 1
ATOM 1677 N N . LYS A 1 222 ? 11.017 83.594 20.346 1.00 24.21 210 LYS A N 1
ATOM 1678 C CA . LYS A 1 222 ? 9.828 84.230 20.891 1.00 25.20 210 LYS A CA 1
ATOM 1679 C C . LYS A 1 222 ? 9.479 83.624 22.247 1.00 31.13 210 LYS A C 1
ATOM 1680 O O . LYS A 1 222 ? 9.159 84.359 23.180 1.00 34.90 210 LYS A O 1
ATOM 1686 N N . ALA A 1 223 ? 9.571 82.297 22.370 1.00 30.08 211 ALA A N 1
ATOM 1687 C CA . ALA A 1 223 ? 9.282 81.629 23.649 1.00 23.78 211 ALA A CA 1
ATOM 1688 C C . ALA A 1 223 ? 10.287 82.007 24.728 1.00 25.09 211 ALA A C 1
ATOM 1689 O O . ALA A 1 223 ? 9.912 82.245 25.871 1.00 29.20 211 ALA A O 1
ATOM 1691 N N . PHE A 1 224 ? 11.568 82.046 24.374 1.00 22.85 212 PHE A N 1
ATOM 1692 C CA . PHE A 1 224 ? 12.582 82.502 25.316 1.00 17.66 212 PHE A CA 1
ATOM 1693 C C . PHE A 1 224 ? 12.198 83.886 25.837 1.00 20.37 212 PHE A C 1
ATOM 1694 O O . PHE A 1 224 ? 12.212 84.138 27.041 1.00 19.74 212 PHE A O 1
ATOM 1702 N N . ASN A 1 225 ? 11.831 84.783 24.929 1.00 19.34 213 ASN A N 1
ATOM 1703 C CA . ASN A 1 225 ? 11.438 86.129 25.330 1.00 19.19 213 ASN A CA 1
ATOM 1704 C C . ASN A 1 225 ? 10.202 86.136 26.207 1.00 22.03 213 ASN A C 1
ATOM 1705 O O . ASN A 1 225 ? 10.199 86.727 27.282 1.00 23.92 213 ASN A O 1
ATOM 1710 N N . GLU A 1 226 ? 9.153 85.475 25.732 1.00 24.08 214 GLU A N 1
ATOM 1711 C CA . GLU A 1 226 ? 7.897 85.372 26.459 1.00 23.37 214 GLU A CA 1
ATOM 1712 C C . GLU A 1 226 ? 8.099 84.885 27.888 1.00 24.18 214 GLU A C 1
ATOM 1713 O O . GLU A 1 226 ? 7.401 85.336 28.812 1.00 24.01 214 GLU A O 1
ATOM 1719 N N . LEU A 1 227 ? 9.035 83.951 28.068 1.00 19.87 215 LEU A N 1
ATOM 1720 C CA . LEU A 1 227 ? 9.243 83.346 29.386 1.00 20.25 215 LEU A CA 1
ATOM 1721 C C . LEU A 1 227 ? 10.212 84.153 30.232 1.00 24.53 215 LEU A C 1
ATOM 1722 O O . LEU A 1 227 ? 10.502 83.786 31.362 1.00 28.01 215 LEU A O 1
ATOM 1727 N N . GLY A 1 228 ? 10.705 85.257 29.679 1.00 25.38 216 GLY A N 1
ATOM 1728 C CA . GLY A 1 228 ? 11.604 86.141 30.398 1.00 23.16 216 GLY A CA 1
ATOM 1729 C C . GLY A 1 228 ? 12.990 85.577 30.670 1.00 27.71 216 GLY A C 1
ATOM 1730 O O . GLY A 1 228 ? 13.622 85.924 31.669 1.00 36.47 216 GLY A O 1
ATOM 1731 N N . VAL A 1 229 ? 13.473 84.701 29.795 1.00 20.24 217 VAL A N 1
ATOM 1732 C CA . VAL A 1 229 ? 14.824 84.183 29.949 1.00 23.68 217 VAL A CA 1
ATOM 1733 C C . VAL A 1 229 ? 15.826 85.320 29.747 1.00 31.67 217 VAL A C 1
ATOM 1734 O O . VAL A 1 229 ? 15.700 86.109 28.810 1.00 34.65 217 VAL A O 1
ATOM 1738 N N . GLU A 1 230 ? 16.817 85.400 30.628 1.00 29.70 218 GLU A N 1
ATOM 1739 C CA . GLU A 1 230 ? 17.739 86.527 30.631 1.00 24.88 218 GLU A CA 1
ATOM 1740 C C . GLU A 1 230 ? 19.002 86.276 29.807 1.00 29.30 218 GLU A C 1
ATOM 1741 O O . GLU A 1 230 ? 19.412 87.141 29.037 1.00 37.35 218 GLU A O 1
ATOM 1747 N N . THR A 1 231 ? 19.607 85.097 29.958 1.00 29.23 219 THR A N 1
ATOM 1748 C CA . THR A 1 231 ? 20.866 84.773 29.280 1.00 22.88 219 THR A CA 1
ATOM 1749 C C . THR A 1 231 ? 20.767 83.426 28.597 1.00 24.21 219 THR A C 1
ATOM 1750 O O . THR A 1 231 ? 20.236 82.485 29.176 1.00 24.52 219 THR A O 1
ATOM 1754 N N . VAL A 1 232 ? 21.295 83.334 27.377 1.00 22.30 220 VAL A N 1
ATOM 1755 C CA . VAL A 1 232 ? 21.338 82.071 26.641 1.00 20.96 220 VAL A CA 1
ATOM 1756 C C . VAL A 1 232 ? 22.745 81.755 26.129 1.00 26.81 220 VAL A C 1
ATOM 1757 O O . VAL A 1 232 ? 23.434 82.614 25.594 1.00 31.48 220 VAL A O 1
ATOM 1761 N N . VAL A 1 233 ? 23.154 80.505 26.318 1.00 27.45 221 VAL A N 1
ATOM 1762 C CA . VAL A 1 233 ? 24.462 80.012 25.923 1.00 23.30 221 VAL A CA 1
ATOM 1763 C C . VAL A 1 233 ? 24.254 78.766 25.062 1.00 23.90 221 VAL A C 1
ATOM 1764 O O . VAL A 1 233 ? 24.165 77.644 25.577 1.00 17.06 221 VAL A O 1
ATOM 1768 N N . PRO A 1 234 ? 24.152 78.959 23.741 1.00 28.16 222 PRO A N 1
ATOM 1769 C CA . PRO A 1 234 ? 23.826 77.875 22.805 1.00 24.84 222 PRO A CA 1
ATOM 1770 C C . PRO A 1 234 ? 25.060 77.111 22.341 1.00 26.26 222 PRO A C 1
ATOM 1771 O O . PRO A 1 234 ? 25.986 77.718 21.802 1.00 38.33 222 PRO A O 1
ATOM 1775 N N . CYS A 1 235 ? 25.062 75.797 22.529 1.00 23.58 223 CYS A N 1
ATOM 1776 C CA . CYS A 1 235 ? 26.228 74.981 22.209 1.00 27.23 223 CYS A CA 1
ATOM 1777 C C . CYS A 1 235 ? 25.919 73.898 21.188 1.00 29.66 223 CYS A C 1
ATOM 1778 O O . CYS A 1 235 ? 24.770 73.731 20.806 1.00 33.57 223 CYS A O 1
ATOM 1781 N N . HIS A 1 236 ? 26.951 73.169 20.756 1.00 28.15 224 HIS A N 1
ATOM 1782 C CA . HIS A 1 236 ? 26.768 71.846 20.151 1.00 25.92 224 HIS A CA 1
ATOM 1783 C C . HIS A 1 236 ? 25.877 71.891 18.907 1.00 29.61 224 HIS A C 1
ATOM 1784 O O . HIS A 1 236 ? 26.180 72.606 17.944 1.00 30.02 224 HIS A O 1
ATOM 1791 N N . CYS A 1 237 ? 24.768 71.154 18.932 1.00 46.14 225 CYS A N 1
ATOM 1792 C CA . CYS A 1 237 ? 23.878 71.075 17.764 1.00 57.12 225 CYS A CA 1
ATOM 1793 C C . CYS A 1 237 ? 23.321 72.413 17.228 1.00 55.87 225 CYS A C 1
ATOM 1794 O O . CYS A 1 237 ? 23.018 72.527 16.043 1.00 56.66 225 CYS A O 1
ATOM 1797 N N . THR A 1 238 ? 23.228 73.422 18.084 1.00 47.49 226 THR A N 1
ATOM 1798 C CA . THR A 1 238 ? 22.415 74.606 17.802 1.00 35.71 226 THR A CA 1
ATOM 1799 C C . THR A 1 238 ? 22.483 75.173 16.374 1.00 39.77 226 THR A C 1
ATOM 1800 O O . THR A 1 238 ? 21.476 75.211 15.681 1.00 45.76 226 THR A O 1
ATOM 1804 N N . GLY A 1 239 ? 23.649 75.623 15.934 1.00 38.51 227 GLY A N 1
ATOM 1805 C CA . GLY A 1 239 ? 23.781 76.097 14.569 1.00 34.10 227 GLY A CA 1
ATOM 1806 C C . GLY A 1 239 ? 23.996 77.589 14.426 1.00 46.08 227 GLY A C 1
ATOM 1807 O O . GLY A 1 239 ? 23.346 78.378 15.100 1.00 51.98 227 GLY A O 1
ATOM 1808 N N . GLU A 1 240 ? 24.898 77.975 13.526 1.00 56.05 228 GLU A N 1
ATOM 1809 C CA . GLU A 1 240 ? 25.246 79.384 13.308 1.00 59.92 228 GLU A CA 1
ATOM 1810 C C . GLU A 1 240 ? 24.039 80.231 12.899 1.00 52.40 228 GLU A C 1
ATOM 1811 O O . GLU A 1 240 ? 23.881 81.358 13.360 1.00 51.64 228 GLU A O 1
ATOM 1817 N N . ARG A 1 241 ? 23.187 79.690 12.038 1.00 49.48 229 ARG A N 1
ATOM 1818 C CA . ARG A 1 241 ? 22.011 80.429 11.598 1.00 51.03 229 ARG A CA 1
ATOM 1819 C C . ARG A 1 241 ? 21.124 80.750 12.789 1.00 45.75 229 ARG A C 1
ATOM 1820 O O . ARG A 1 241 ? 20.724 81.894 12.991 1.00 44.40 229 ARG A O 1
ATOM 1828 N N . ALA A 1 242 ? 20.830 79.727 13.583 1.00 43.65 230 ALA A N 1
ATOM 1829 C CA . ALA A 1 242 ? 19.929 79.871 14.715 1.00 34.44 230 ALA A CA 1
ATOM 1830 C C . ALA A 1 242 ? 20.495 80.861 15.717 1.00 38.36 230 ALA A C 1
ATOM 1831 O O . ALA A 1 242 ? 19.763 81.693 16.250 1.00 43.11 230 ALA A O 1
ATOM 1833 N N . VAL A 1 243 ? 21.798 80.780 15.967 1.00 35.92 231 VAL A N 1
ATOM 1834 C CA . VAL A 1 243 ? 22.435 81.701 16.896 1.00 32.65 231 VAL A CA 1
ATOM 1835 C C . VAL A 1 243 ? 22.323 83.139 16.408 1.00 40.35 231 VAL A C 1
ATOM 1836 O O . VAL A 1 243 ? 22.051 84.043 17.200 1.00 42.27 231 VAL A O 1
ATOM 1840 N N . ASP A 1 244 ? 22.530 83.355 15.110 1.00 42.07 232 ASP A N 1
ATOM 1841 C CA . ASP A 1 244 ? 22.410 84.697 14.541 1.00 40.58 232 ASP A CA 1
ATOM 1842 C C . ASP A 1 244 ? 21.015 85.245 14.792 1.00 40.41 232 ASP A C 1
ATOM 1843 O O . ASP A 1 244 ? 20.850 86.421 15.113 1.00 47.18 232 ASP A O 1
ATOM 1848 N N . ILE A 1 245 ? 20.007 84.390 14.646 1.00 35.87 233 ILE A N 1
ATOM 1849 C CA . ILE A 1 245 ? 18.628 84.794 14.926 1.00 35.38 233 ILE A CA 1
ATOM 1850 C C . ILE A 1 245 ? 18.431 85.139 16.405 1.00 31.98 233 ILE A C 1
ATOM 1851 O O . ILE A 1 245 ? 17.800 86.147 16.727 1.00 34.42 233 ILE A O 1
ATOM 1856 N N . PHE A 1 246 ? 18.979 84.311 17.297 1.00 24.65 234 PHE A N 1
ATOM 1857 C CA . PHE A 1 246 ? 18.988 84.623 18.729 1.00 20.85 234 PHE A CA 1
ATOM 1858 C C . PHE A 1 246 ? 19.629 85.987 18.962 1.00 26.70 234 PHE A C 1
ATOM 1859 O O . PHE A 1 246 ? 19.065 86.823 19.653 1.00 34.75 234 PHE A O 1
ATOM 1867 N N . LYS A 1 247 ? 20.805 86.221 18.389 1.00 27.33 235 LYS A N 1
ATOM 1868 C CA . LYS A 1 247 ? 21.496 87.494 18.614 1.00 34.24 235 LYS A CA 1
ATOM 1869 C C . LYS A 1 247 ? 20.680 88.717 18.172 1.00 39.79 235 LYS A C 1
ATOM 1870 O O . LYS A 1 247 ? 20.788 89.788 18.774 1.00 34.31 235 LYS A O 1
ATOM 1876 N N . ARG A 1 248 ? 19.848 88.557 17.145 1.0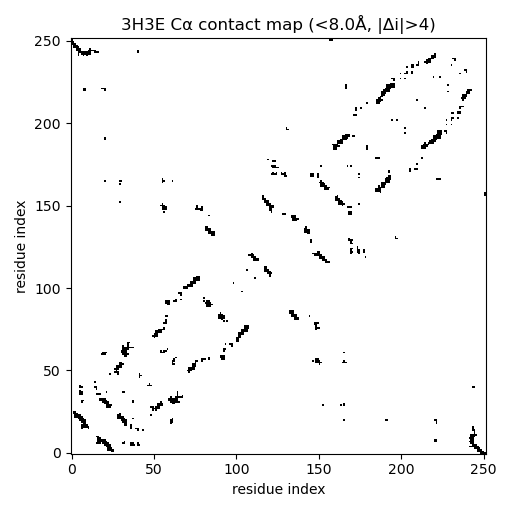0 47.10 236 ARG A N 1
ATOM 1877 C CA . ARG A 1 248 ? 19.117 89.699 16.596 1.00 45.72 236 ARG A CA 1
ATOM 1878 C C . ARG A 1 248 ? 17.682 89.830 17.102 1.00 40.85 236 ARG A C 1
ATOM 1879 O O . ARG A 1 248 ? 17.039 90.849 16.861 1.00 50.51 236 ARG A O 1
ATOM 1887 N N . GLU A 1 249 ? 17.172 88.818 17.797 1.00 34.66 237 GLU A N 1
ATOM 1888 C CA . GLU A 1 249 ? 15.776 88.850 18.238 1.00 30.15 237 GLU A CA 1
ATOM 1889 C C . GLU A 1 249 ? 15.564 88.563 19.724 1.00 27.23 237 GLU A C 1
ATOM 1890 O O . GLU A 1 249 ? 14.532 88.910 20.295 1.00 25.09 237 GLU A O 1
ATOM 1896 N N . PHE A 1 250 ? 16.538 87.920 20.347 1.00 27.16 238 PHE A N 1
ATOM 1897 C CA . PHE A 1 250 ? 16.457 87.627 21.765 1.00 25.45 238 PHE A CA 1
ATOM 1898 C C . PHE A 1 250 ? 16.727 88.916 22.526 1.00 34.64 238 PHE A C 1
ATOM 1899 O O . PHE A 1 250 ? 17.695 89.615 22.247 1.00 45.52 238 PHE A O 1
ATOM 1907 N N . LEU A 1 251 ? 15.854 89.224 23.478 1.00 33.12 239 LEU A N 1
ATOM 1908 C CA . LEU A 1 251 ? 15.907 90.467 24.237 1.00 28.33 239 LEU A CA 1
ATOM 1909 C C . LEU A 1 251 ? 16.994 90.484 25.309 1.00 39.13 239 LEU A C 1
ATOM 1910 O O . LEU A 1 251 ? 17.307 91.530 25.871 1.00 50.10 239 LEU A O 1
ATOM 1915 N N . GLY A 1 252 ? 17.576 89.327 25.588 1.00 40.90 240 GLY A N 1
ATOM 1916 C CA . GLY A 1 252 ? 18.600 89.230 26.610 1.00 35.18 240 GLY A CA 1
ATOM 1917 C C . GLY A 1 252 ? 19.996 89.063 26.043 1.00 31.04 240 GLY A C 1
ATOM 1918 O O . GLY A 1 252 ? 20.272 89.437 24.898 1.00 35.47 240 GLY A O 1
ATOM 1919 N N . LYS A 1 253 ? 20.879 88.497 26.855 1.00 25.94 241 LYS A N 1
ATOM 1920 C CA . LYS A 1 253 ? 22.273 88.320 26.474 1.00 28.86 241 LYS A CA 1
ATOM 1921 C C . LYS A 1 253 ? 22.516 86.925 25.907 1.00 28.28 241 LYS A C 1
ATOM 1922 O O . LYS A 1 253 ? 22.051 85.933 26.463 1.00 28.36 241 LYS A O 1
ATOM 1928 N N . ILE A 1 254 ? 23.220 86.861 24.781 1.00 29.25 242 ILE A N 1
ATOM 1929 C CA . ILE A 1 254 ? 23.679 85.594 24.243 1.00 28.13 242 ILE A CA 1
ATOM 1930 C C . ILE A 1 254 ? 25.182 85.506 24.429 1.00 31.24 242 ILE A C 1
ATOM 1931 O O . ILE A 1 254 ? 25.907 86.444 24.110 1.00 35.42 242 ILE A O 1
ATOM 1944 N N . ASP A 1 256 ? 28.868 83.209 23.825 1.00 41.44 244 ASP A N 1
ATOM 1945 C CA . ASP A 1 256 ? 29.441 82.233 22.907 1.00 41.90 244 ASP A CA 1
ATOM 1946 C C . ASP A 1 256 ? 29.873 80.989 23.667 1.00 39.44 244 ASP A C 1
ATOM 1947 O O . ASP A 1 256 ? 30.496 81.080 24.722 1.00 43.71 244 ASP A O 1
ATOM 1952 N N . CYS A 1 257 ? 29.505 79.827 23.144 1.00 30.96 245 CYS A N 1
ATOM 1953 C CA . CYS A 1 257 ? 29.843 78.574 23.789 1.00 26.18 245 CYS A CA 1
ATOM 1954 C C . CYS A 1 257 ? 31.096 77.982 23.168 1.00 32.10 245 CYS A C 1
ATOM 1955 O O . CYS A 1 257 ? 31.267 77.996 21.948 1.00 45.07 245 CYS A O 1
ATOM 1958 N N . TYR A 1 258 ? 31.974 77.468 24.020 1.00 28.44 246 TYR A N 1
ATOM 1959 C CA . TYR A 1 258 ? 33.173 76.766 23.577 1.00 25.56 246 TYR A CA 1
ATOM 1960 C C . TYR A 1 258 ? 33.714 75.906 24.713 1.00 31.62 246 TYR A C 1
ATOM 1961 O O . TYR A 1 258 ? 33.398 76.144 25.893 1.00 27.34 246 TYR A O 1
ATOM 1970 N N . ALA A 1 259 ? 34.532 74.915 24.356 1.00 35.44 247 ALA A N 1
ATOM 1971 C CA . ALA A 1 259 ? 35.089 73.965 25.322 1.00 33.06 247 ALA A CA 1
ATOM 1972 C C . ALA A 1 259 ? 35.820 74.613 26.510 1.00 43.29 247 ALA A C 1
ATOM 1973 O O . ALA A 1 259 ? 35.717 74.144 27.632 1.00 52.55 247 ALA A O 1
ATOM 1975 N N . GLY A 1 260 ? 36.551 75.689 26.304 1.00 36.10 248 GLY A N 1
ATOM 1976 C CA . GLY A 1 260 ? 37.113 76.334 27.479 1.00 43.99 248 GLY A CA 1
ATOM 1977 C C . GLY A 1 260 ? 36.138 76.974 28.478 1.00 37.01 248 GLY A C 1
ATOM 1978 O O . GLY A 1 260 ? 36.462 77.147 29.651 1.00 37.65 248 GLY A O 1
ATOM 1979 N N . LEU A 1 261 ? 34.945 77.333 28.019 1.00 28.46 249 LEU A N 1
ATOM 1980 C CA . LEU A 1 261 ? 34.067 78.262 28.745 1.00 25.62 249 LEU A CA 1
ATOM 1981 C C . LEU A 1 261 ? 33.777 77.982 30.234 1.00 23.54 249 LEU A C 1
ATOM 1982 O O . LEU A 1 261 ? 33.396 76.877 30.633 1.00 22.67 249 LEU A O 1
ATOM 1987 N N . LYS A 1 262 ? 33.942 79.018 31.042 1.00 27.01 250 LYS A N 1
ATOM 1988 C CA . LYS A 1 262 ? 33.597 78.977 32.452 1.00 32.27 250 LYS A CA 1
ATOM 1989 C C . LYS A 1 262 ? 32.543 80.053 32.786 1.00 36.40 250 LYS A C 1
ATOM 1990 O O . LYS A 1 262 ? 32.721 81.231 32.471 1.00 39.49 250 LYS A O 1
ATOM 1996 N N . LEU A 1 263 ? 31.445 79.643 33.417 1.00 32.79 251 LEU A N 1
ATOM 1997 C CA . LEU A 1 263 ? 30.397 80.571 33.833 1.00 32.98 251 LEU A CA 1
ATOM 1998 C C . LEU A 1 263 ? 30.236 80.550 35.345 1.00 40.53 251 LEU A C 1
ATOM 1999 O O . LEU A 1 263 ? 30.240 79.489 35.954 1.00 42.61 251 LEU A O 1
ATOM 2004 N N . GLU A 1 264 ? 30.090 81.724 35.948 1.00 53.82 252 GLU A N 1
ATOM 2005 C CA . GLU A 1 264 ? 29.894 81.825 37.392 1.00 59.85 252 GLU A CA 1
ATOM 2006 C C . GLU A 1 264 ? 28.539 82.450 37.658 1.00 57.24 252 GLU A C 1
ATOM 2007 O O . GLU A 1 264 ? 28.153 83.401 36.990 1.00 57.22 252 GLU A O 1
ATOM 2013 N N . VAL A 1 265 ? 27.806 81.895 38.616 1.00 56.27 253 VAL A N 1
ATOM 2014 C CA . VAL A 1 265 ? 26.428 82.300 38.844 1.00 52.96 253 VAL A CA 1
ATOM 2015 C C . VAL A 1 265 ? 26.056 82.177 40.309 1.00 59.44 253 VAL A C 1
ATOM 2016 O O . VAL A 1 265 ? 26.585 81.317 41.010 1.00 64.00 253 VAL A O 1
ATOM 2020 N N . SER A 1 266 ? 25.142 83.031 40.764 1.00 63.01 254 SER A N 1
ATOM 2021 C CA . SER A 1 266 ? 24.738 83.057 42.170 1.00 76.75 254 SER A CA 1
ATOM 2022 C C . SER A 1 266 ? 24.052 81.763 42.587 1.00 85.18 254 SER A C 1
ATOM 2023 O O . SER A 1 266 ? 23.397 81.114 41.773 1.00 87.22 254 SER A O 1
ATOM 2026 N N . ASP A 1 267 ? 24.202 81.403 43.859 1.00 88.81 255 ASP A N 1
ATOM 2027 C CA . ASP A 1 267 ? 23.703 80.132 44.376 1.00 88.48 255 ASP A CA 1
ATOM 2028 C C . ASP A 1 267 ? 22.233 79.921 44.044 1.00 81.46 255 ASP A C 1
ATOM 2029 O O . ASP A 1 267 ? 21.357 80.294 44.817 1.00 77.98 255 ASP A O 1
#

Solvent-accessible surface area: 11369 Å² total

InterPro domains:
  IPR001279 Metallo-beta-lactamase [PF00753] (23-72)
  IPR001279 Metallo-beta-lactamase [SM00849] (19-224)
  IPR036866 Ribonuclease Z/Hydroxyacylglutathione hydrolase-like [G3DSA:3.60.15.10] (1-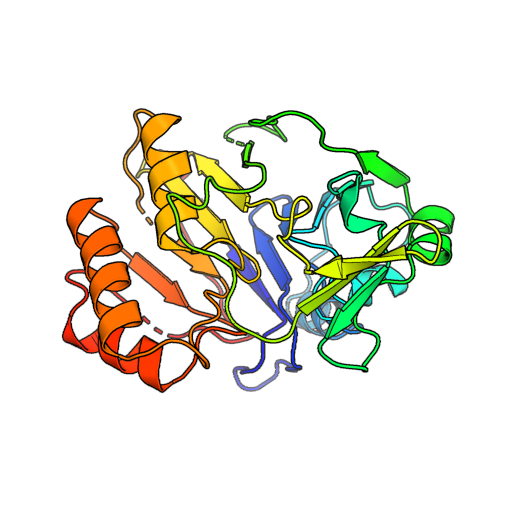255)
  IPR036866 Ribonuclease Z/Hydroxyacylglutathione hydrolase-like [SSF56281] (6-227)
  IPR041712 Methanocaldococcus jannaschii dihydropteroate synthase-like, MBL-fold metallo hydrolase domain [cd07713] (2-252)
  IPR052926 Metallo-beta-lactamase domain-containing protein [PTHR13754] (1-253)

Foldseek 3Di:
DWKAWLEFQFADPPADYDQATWMDDVQAIEFAAQACSSVVSCVVVPHDHHQHYEFQAFFNGGHRHLLVDAAHEYEWAPQSPWFKDFANHTGGYDVVNSCVRYPYDHDDDQWDDDDPATKGFQFDLVPHAFDGRMWTDDPNRIGHDRGRTGIKDWGQFPQWIEIEGEAQRSAVLSVVVSVVVPDPTAALYEYHGQCPRPDPVRLLVNLVSCVVSPHAEYEHTRNHDPVSVVSCVVRRPHYYYDHNGDMDDDGD